Protein AF-A0A093Y9C0-F1 (afdb_monomer_lite)

Secondary structure (DSSP, 8-state):
-----------------------HHHHHHHHHHHHHHHHHHHHHHHHHS-HHHHHHHHHHHHHHHHHHHHHHHHHHHHHHHHHHHHHHHHHHHHHHHHHHHHHHHHHHHHHHHHHHHHHHHHHHHHHHHHHHHHHHHHHHHHHHHHHHHHHHHHHHHHHHHHHHHHHHHHHHHHHHHHHH-TTT--S-----PPPP--TT-TTSS-SS----HHHHHHHHGGGS---HHHHHHHHHHT-GGGGTTS-TTTHHHHHHHHHHHHHHHHHHHHHHHHHHHHHH-

Radius of gyration: 68.61 Å; chains: 1; bounding box: 136×29×168 Å

pLDDT: mean 86.9, std 17.2, range [35.47, 98.69]

Sequence (281 aa):
MCAVQSATSNTTTGVLAARLTTNELDYWKLLRDILGGVGQAIAVVWQASRIGDFLLFILSIFLFIFKWYIIVVVIVISIRIIGRVGYWGLPQLWKIYRESRRRQFEEQWRNDEIKRRAARLAELRAKKVVDAATLEAAKLQQARREQDIKDKLQREEVIRQTKLKADYKRWEMECDIAFRDKASMTKFPFPPLPRCTDPNCSAFTKLPVPACQHNVKQFFKGSGVFSMEFLKLEKSRWHEDRFASCQEYLRPEFRSRANSLFIVLHPWYEELKEQQRSAVS

Structure (mmCIF, N/CA/C/O backbone):
data_AF-A0A093Y9C0-F1
#
_entry.id   AF-A0A093Y9C0-F1
#
loop_
_atom_site.group_PDB
_atom_site.id
_atom_site.type_symbol
_atom_site.label_atom_id
_atom_site.label_alt_id
_atom_site.label_comp_id
_atom_site.label_asym_id
_atom_site.label_entity_id
_atom_site.label_seq_id
_atom_site.pdbx_PDB_ins_code
_atom_site.Cartn_x
_atom_site.Cartn_y
_atom_site.Cartn_z
_atom_site.occupancy
_atom_site.B_iso_or_equiv
_atom_site.auth_seq_id
_atom_site.auth_comp_id
_atom_site.auth_asym_id
_atom_site.auth_atom_id
_atom_site.pdbx_PDB_model_num
ATOM 1 N N . MET A 1 1 ? 61.012 16.521 -12.220 1.00 40.94 1 MET A N 1
ATOM 2 C CA . MET A 1 1 ? 61.433 15.145 -12.573 1.00 40.94 1 MET A CA 1
ATOM 3 C C . MET A 1 1 ? 60.314 14.569 -13.438 1.00 40.94 1 MET A C 1
ATOM 5 O O . MET A 1 1 ? 59.193 14.599 -12.968 1.00 40.94 1 MET A O 1
ATOM 9 N N . CYS A 1 2 ? 60.448 14.185 -14.705 1.00 38.66 2 CYS A N 1
ATOM 10 C CA . CYS A 1 2 ? 61.611 13.850 -15.520 1.00 38.66 2 CYS A CA 1
ATOM 11 C C . CYS A 1 2 ? 61.407 14.317 -16.970 1.00 38.66 2 CYS A C 1
ATOM 13 O O . CYS A 1 2 ? 60.304 14.259 -17.508 1.00 38.66 2 CYS A O 1
ATOM 15 N N . ALA A 1 3 ? 62.511 14.754 -17.570 1.00 43.97 3 ALA A N 1
ATOM 16 C CA . ALA A 1 3 ? 62.712 14.891 -19.002 1.00 43.97 3 ALA A CA 1
ATOM 17 C C . ALA A 1 3 ? 62.953 13.511 -19.631 1.00 43.97 3 ALA A C 1
ATOM 19 O O . ALA A 1 3 ? 63.563 12.662 -18.984 1.00 43.97 3 ALA A O 1
ATOM 20 N N . VAL A 1 4 ? 62.574 13.321 -20.896 1.00 51.09 4 VAL A N 1
ATOM 21 C CA . VAL A 1 4 ? 63.193 12.306 -21.762 1.00 51.09 4 VAL A CA 1
ATOM 22 C C . VAL A 1 4 ? 63.439 12.923 -23.138 1.00 51.09 4 VAL A C 1
ATOM 24 O O . VAL A 1 4 ? 62.520 13.229 -23.891 1.00 51.09 4 VAL A O 1
ATOM 27 N N . GLN A 1 5 ? 64.727 13.157 -23.380 1.00 47.03 5 GLN A N 1
ATOM 28 C CA . GLN A 1 5 ? 65.384 13.448 -24.652 1.00 47.03 5 GLN A CA 1
ATOM 29 C C . GLN A 1 5 ? 65.361 12.221 -25.583 1.00 47.03 5 GLN A C 1
ATOM 31 O O . GLN A 1 5 ? 64.996 11.133 -25.140 1.00 47.03 5 GLN A O 1
ATOM 36 N N . SER A 1 6 ? 65.906 12.402 -26.798 1.00 39.81 6 SER A N 1
ATOM 37 C CA . SER A 1 6 ? 66.514 11.416 -27.733 1.00 39.81 6 SER A CA 1
ATOM 38 C C . SER A 1 6 ? 65.780 11.390 -29.080 1.00 39.81 6 SER A C 1
ATOM 40 O O . SER A 1 6 ? 64.562 11.333 -29.102 1.00 39.81 6 SER A O 1
ATOM 42 N N . ALA A 1 7 ? 66.406 11.375 -30.253 1.00 41.88 7 ALA A N 1
ATOM 43 C CA . ALA A 1 7 ? 67.812 11.401 -30.619 1.00 41.88 7 ALA A CA 1
ATOM 44 C C . ALA A 1 7 ? 67.921 11.790 -32.104 1.00 41.88 7 ALA A C 1
ATOM 46 O O . ALA A 1 7 ? 67.045 11.508 -32.920 1.00 41.88 7 ALA A O 1
ATOM 47 N N . THR A 1 8 ? 69.040 12.421 -32.422 1.00 45.00 8 THR A N 1
ATOM 48 C CA . THR A 1 8 ? 69.623 12.587 -33.749 1.00 45.00 8 THR A CA 1
ATOM 49 C C . THR A 1 8 ? 70.057 11.242 -34.343 1.00 45.00 8 THR A C 1
ATOM 51 O O . THR A 1 8 ? 70.512 10.357 -33.624 1.00 45.00 8 THR A O 1
ATOM 54 N N . SER A 1 9 ? 70.022 11.105 -35.671 1.00 43.62 9 SER A N 1
ATOM 55 C CA . SER A 1 9 ? 71.020 10.295 -36.385 1.00 43.62 9 SER A CA 1
ATOM 56 C C . SER A 1 9 ? 71.236 10.796 -37.815 1.00 43.62 9 SER A C 1
ATOM 58 O O . SER A 1 9 ? 70.381 10.712 -38.691 1.00 43.62 9 SER A O 1
ATOM 60 N N . ASN A 1 10 ? 72.434 11.347 -37.997 1.00 39.19 10 ASN A N 1
ATOM 61 C CA . ASN A 1 10 ? 73.178 11.466 -39.248 1.00 39.19 10 ASN A CA 1
ATOM 62 C C . ASN A 1 10 ? 73.383 10.081 -39.889 1.00 39.19 10 ASN A C 1
ATOM 64 O O . ASN A 1 10 ? 73.315 9.092 -39.164 1.00 39.19 10 ASN A O 1
ATOM 68 N N . THR A 1 11 ? 73.717 10.024 -41.188 1.00 39.34 11 THR A N 1
ATOM 69 C CA . THR A 1 11 ? 74.788 9.202 -41.831 1.00 39.34 11 THR A CA 1
ATOM 70 C C . THR A 1 11 ? 74.527 9.205 -43.353 1.00 39.34 11 THR A C 1
ATOM 72 O O . THR A 1 11 ? 73.492 8.726 -43.795 1.00 39.34 11 THR A O 1
ATOM 75 N N . THR A 1 12 ? 75.258 9.958 -44.182 1.00 37.84 12 THR A N 1
ATOM 76 C CA . THR A 1 12 ? 76.594 9.683 -44.764 1.00 37.84 12 THR A CA 1
ATOM 77 C C . THR A 1 12 ? 76.623 8.496 -45.738 1.00 37.84 12 THR A C 1
ATOM 79 O O . THR A 1 12 ? 76.587 7.343 -45.337 1.00 37.84 12 THR A O 1
ATOM 82 N N . THR A 1 13 ? 76.771 8.789 -47.030 1.00 40.28 13 THR A N 1
ATOM 83 C CA . THR A 1 13 ? 77.419 7.952 -48.065 1.00 40.28 13 THR A CA 1
ATOM 84 C C . THR A 1 13 ? 77.586 8.878 -49.280 1.00 40.28 13 THR A C 1
ATOM 86 O O . THR A 1 13 ? 76.604 9.353 -49.829 1.00 40.28 13 THR A O 1
ATOM 89 N N . GLY A 1 14 ? 78.764 9.337 -49.695 1.00 35.47 14 GLY A N 1
ATOM 90 C CA . GLY A 1 14 ? 80.099 8.784 -49.521 1.00 35.47 14 GLY A CA 1
ATOM 91 C C . GLY A 1 14 ? 80.527 8.058 -50.793 1.00 35.47 14 GLY A C 1
ATOM 92 O O . GLY A 1 14 ? 80.294 6.866 -50.906 1.00 35.47 14 GLY A O 1
ATOM 93 N N . VAL A 1 15 ? 81.149 8.817 -51.704 1.00 37.94 15 VAL A N 1
ATOM 94 C CA . VAL A 1 15 ? 82.346 8.446 -52.484 1.00 37.94 15 VAL A CA 1
ATOM 95 C C . VAL A 1 15 ? 82.310 7.129 -53.275 1.00 37.94 15 VAL A C 1
ATOM 97 O O . VAL A 1 15 ? 82.504 6.066 -52.708 1.00 37.94 15 VAL A O 1
ATOM 100 N N . LEU A 1 16 ? 82.285 7.238 -54.608 1.00 42.47 16 LEU A N 1
ATOM 101 C CA . LEU A 1 16 ? 83.056 6.401 -55.547 1.00 42.47 16 LEU A CA 1
ATOM 102 C C . LEU A 1 16 ? 83.396 7.303 -56.752 1.00 42.47 16 LEU A C 1
ATOM 104 O O . LEU A 1 16 ? 82.506 7.797 -57.433 1.00 42.47 16 LEU A O 1
ATOM 108 N N . ALA A 1 17 ? 84.632 7.800 -56.843 1.00 39.50 17 ALA A N 1
ATOM 109 C CA . ALA A 1 17 ? 85.764 7.128 -57.496 1.00 39.50 17 ALA A CA 1
ATOM 110 C C . ALA A 1 17 ? 85.555 7.082 -59.024 1.00 39.50 17 ALA A C 1
ATOM 112 O O . ALA A 1 17 ? 84.712 6.354 -59.523 1.00 39.50 17 ALA A O 1
ATOM 113 N N . ALA A 1 18 ? 86.152 8.013 -59.766 1.00 36.12 18 ALA A N 1
ATOM 114 C CA . ALA A 1 18 ? 87.538 7.964 -60.239 1.00 36.12 18 ALA A CA 1
ATOM 115 C C . ALA A 1 18 ? 87.713 7.090 -61.490 1.00 36.12 18 ALA A C 1
ATOM 117 O O . ALA A 1 18 ? 87.191 5.986 -61.572 1.00 36.12 18 ALA A O 1
ATOM 118 N N . ARG A 1 19 ? 88.614 7.571 -62.359 1.00 40.53 19 ARG A N 1
ATOM 119 C CA . ARG A 1 19 ? 89.365 6.822 -63.381 1.00 40.53 19 ARG A CA 1
ATOM 120 C C . ARG A 1 19 ? 88.653 6.548 -64.710 1.00 40.53 19 ARG A C 1
ATOM 122 O O . ARG A 1 19 ? 87.759 5.720 -64.782 1.00 40.53 19 ARG A O 1
ATOM 129 N N . LEU A 1 20 ? 89.166 7.222 -65.745 1.00 41.50 20 LEU A N 1
ATOM 130 C CA . LEU A 1 20 ? 89.466 6.765 -67.118 1.00 41.50 20 LEU A CA 1
ATOM 131 C C . LEU A 1 20 ? 89.536 8.031 -67.996 1.00 41.50 20 LEU A C 1
ATOM 133 O O . LEU A 1 20 ? 88.580 8.404 -68.659 1.00 41.50 20 LEU A O 1
ATOM 137 N N . THR A 1 21 ? 90.508 8.924 -67.797 1.00 41.47 21 THR A N 1
ATOM 138 C CA . THR A 1 21 ? 91.842 8.889 -68.431 1.00 41.47 21 THR A CA 1
ATOM 139 C C . THR A 1 21 ? 91.855 8.269 -69.83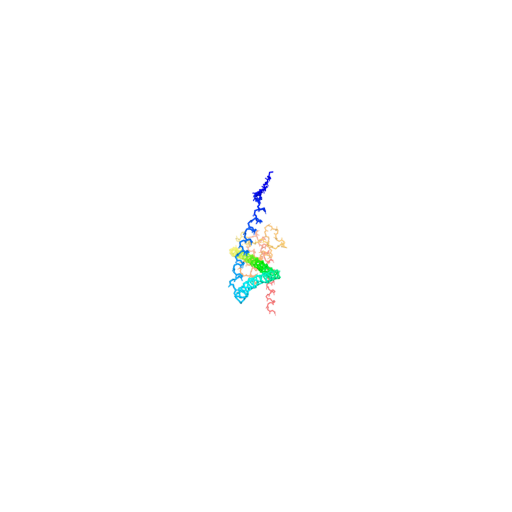0 1.00 41.47 21 THR A C 1
ATOM 141 O O . THR A 1 21 ? 91.682 7.064 -69.983 1.00 41.47 21 THR A O 1
ATOM 144 N N . THR A 1 22 ? 92.183 9.130 -70.801 1.00 49.34 22 THR A N 1
ATOM 145 C CA . THR A 1 22 ? 93.139 8.861 -71.886 1.00 49.34 22 THR A CA 1
ATOM 146 C C . THR A 1 22 ? 92.820 7.670 -72.788 1.00 49.34 22 THR A C 1
ATOM 148 O O . THR A 1 22 ? 93.287 6.572 -72.516 1.00 49.34 22 THR A O 1
ATOM 151 N N . ASN A 1 23 ? 92.091 7.896 -73.888 1.00 48.97 23 ASN A N 1
ATOM 152 C CA . ASN A 1 23 ? 92.214 7.058 -75.095 1.00 48.97 23 ASN A CA 1
ATOM 153 C C . ASN A 1 23 ? 91.624 7.667 -76.387 1.00 48.97 23 ASN A C 1
ATOM 155 O O . ASN A 1 23 ? 91.371 6.947 -77.349 1.00 48.97 23 ASN A O 1
ATOM 159 N N . GLU A 1 24 ? 91.431 8.990 -76.473 1.00 48.44 24 GLU A N 1
ATOM 160 C CA . GLU A 1 24 ? 90.936 9.610 -77.719 1.00 48.44 24 GLU A CA 1
ATOM 161 C C . GLU A 1 24 ? 91.965 9.615 -78.865 1.00 48.44 24 GLU A C 1
ATOM 163 O O . GLU A 1 24 ? 91.574 9.689 -80.029 1.00 48.44 24 GLU A O 1
ATOM 168 N N . LEU A 1 25 ? 93.268 9.481 -78.580 1.00 52.12 25 LEU A N 1
ATOM 169 C CA . LEU A 1 25 ? 94.293 9.487 -79.633 1.00 52.12 25 LEU A CA 1
ATOM 170 C C . LEU A 1 25 ? 94.568 8.111 -80.267 1.00 52.12 25 LEU A C 1
ATOM 172 O O . LEU A 1 25 ? 95.044 8.071 -81.401 1.00 52.12 25 LEU A O 1
ATOM 176 N N . ASP A 1 26 ? 94.233 7.004 -79.594 1.00 55.34 26 ASP A N 1
ATOM 177 C CA . ASP A 1 26 ? 94.403 5.649 -80.152 1.00 55.34 26 ASP A CA 1
ATOM 178 C C . ASP A 1 26 ? 93.173 5.170 -80.937 1.00 55.34 26 ASP A C 1
ATOM 180 O O . ASP A 1 26 ? 93.302 4.388 -81.882 1.00 55.34 26 ASP A O 1
ATOM 184 N N . TYR A 1 27 ? 91.983 5.709 -80.639 1.00 57.97 27 TYR A N 1
ATOM 185 C CA . TYR A 1 27 ? 90.761 5.374 -81.375 1.00 57.97 27 TYR A CA 1
ATOM 186 C C . TYR A 1 27 ? 90.853 5.788 -82.851 1.00 57.97 27 TYR A C 1
ATOM 188 O O . TYR A 1 27 ? 90.478 5.021 -83.731 1.00 57.97 27 TYR A O 1
ATOM 196 N N . TRP A 1 28 ? 91.446 6.950 -83.151 1.00 63.56 28 TRP A N 1
ATOM 197 C CA . TRP A 1 28 ? 91.642 7.432 -84.526 1.00 63.56 28 TRP A CA 1
ATOM 198 C C . TRP A 1 28 ? 92.711 6.669 -85.317 1.00 63.56 28 TRP A C 1
ATOM 200 O O . TRP A 1 28 ? 92.661 6.663 -86.550 1.00 63.56 28 TRP A O 1
ATOM 210 N N . LYS A 1 29 ? 93.667 6.024 -84.638 1.00 64.31 29 LYS A N 1
ATOM 211 C CA . LYS A 1 29 ? 94.684 5.183 -85.283 1.00 64.31 29 LYS A CA 1
ATOM 212 C C . LYS A 1 29 ? 94.101 3.812 -85.627 1.00 64.31 29 LYS A C 1
ATOM 214 O O . LYS A 1 29 ? 94.204 3.386 -86.773 1.00 64.31 29 LYS A O 1
ATOM 219 N N . LEU A 1 30 ? 93.351 3.218 -84.693 1.00 67.00 30 LEU A N 1
ATOM 220 C CA . LEU A 1 30 ? 92.590 1.988 -84.928 1.00 67.00 30 LEU A CA 1
ATOM 221 C C . LEU A 1 30 ? 91.523 2.174 -86.025 1.00 67.00 30 LEU A C 1
ATOM 223 O O . LEU A 1 30 ? 91.377 1.318 -86.893 1.00 67.00 30 LEU A O 1
ATOM 227 N N . LEU A 1 31 ? 90.812 3.312 -86.044 1.00 64.69 31 LEU A N 1
ATOM 228 C CA . LEU A 1 31 ? 89.809 3.603 -87.077 1.00 64.69 31 LEU A CA 1
ATOM 229 C C . LEU A 1 31 ? 90.438 3.724 -88.471 1.00 64.69 31 LEU A C 1
ATOM 231 O O . LEU A 1 31 ? 89.841 3.283 -89.449 1.00 64.69 31 LEU A O 1
ATOM 235 N N . ARG A 1 32 ? 91.642 4.306 -88.570 1.00 67.25 32 ARG A N 1
ATOM 236 C CA . ARG A 1 32 ? 92.360 4.496 -89.839 1.00 67.25 32 ARG A CA 1
ATOM 237 C C . ARG A 1 32 ? 92.873 3.177 -90.412 1.00 67.25 32 ARG A C 1
ATOM 239 O O . ARG A 1 32 ? 92.747 2.972 -91.616 1.00 67.25 32 ARG A O 1
ATOM 246 N N . ASP A 1 33 ? 93.369 2.281 -89.563 1.00 69.50 33 ASP A N 1
ATOM 247 C CA . ASP A 1 33 ? 93.832 0.958 -89.997 1.00 69.50 33 ASP A CA 1
ATOM 248 C C . ASP A 1 33 ? 92.654 0.047 -90.390 1.00 69.50 33 ASP A C 1
ATOM 250 O O . ASP A 1 33 ? 92.732 -0.675 -91.385 1.00 69.50 33 ASP A O 1
ATOM 254 N N . ILE A 1 34 ? 91.509 0.159 -89.702 1.00 65.56 34 ILE A N 1
ATOM 255 C CA . ILE A 1 34 ? 90.266 -0.529 -90.093 1.00 65.56 34 ILE A CA 1
ATOM 256 C C . ILE A 1 34 ? 89.721 0.033 -91.418 1.00 65.56 34 ILE A C 1
ATOM 258 O O . ILE A 1 34 ? 89.379 -0.739 -92.311 1.00 65.56 34 ILE A O 1
ATOM 262 N N . LEU A 1 35 ? 89.683 1.359 -91.601 1.00 63.50 35 LEU A N 1
ATOM 263 C CA . LEU A 1 35 ? 89.239 1.988 -92.856 1.00 63.50 35 LEU A CA 1
ATOM 264 C C . LEU A 1 35 ? 90.174 1.672 -94.036 1.00 63.50 35 LEU A C 1
ATOM 266 O O . LEU A 1 35 ? 89.693 1.465 -95.150 1.00 63.50 35 LEU A O 1
ATOM 270 N N . GLY A 1 36 ? 91.485 1.575 -93.796 1.00 64.31 36 GLY A N 1
ATOM 271 C CA . GLY A 1 36 ? 92.471 1.172 -94.802 1.00 64.31 36 GLY A CA 1
ATOM 272 C C . GLY A 1 36 ? 92.304 -0.284 -95.250 1.00 64.31 36 GLY A C 1
ATOM 273 O O . GLY A 1 36 ? 92.277 -0.557 -96.452 1.00 64.31 36 GLY A O 1
ATOM 274 N N . GLY A 1 37 ? 92.108 -1.208 -94.302 1.00 63.69 37 GLY A N 1
ATOM 275 C CA . GLY A 1 37 ? 91.860 -2.624 -94.601 1.00 63.69 37 GLY A CA 1
ATOM 276 C C . GLY A 1 37 ? 90.523 -2.865 -95.309 1.00 63.69 37 GLY A C 1
ATOM 277 O O . GLY A 1 37 ? 90.444 -3.653 -96.254 1.00 63.69 37 GLY A O 1
ATOM 278 N N . VAL A 1 38 ? 89.479 -2.127 -94.919 1.00 64.56 38 VAL A N 1
ATOM 279 C CA . VAL A 1 38 ? 88.160 -2.183 -95.566 1.00 64.56 38 VAL A CA 1
ATOM 280 C C . VAL A 1 38 ? 88.230 -1.637 -96.999 1.00 64.56 38 VAL A C 1
ATOM 282 O O . VAL A 1 38 ? 87.638 -2.229 -97.896 1.00 64.56 38 VAL A O 1
ATOM 285 N N . GLY A 1 39 ? 89.020 -0.590 -97.261 1.00 63.19 39 GLY A N 1
ATOM 286 C CA . GLY A 1 39 ? 89.217 -0.047 -98.611 1.00 63.19 39 GLY A CA 1
ATOM 287 C C . GLY A 1 39 ? 89.875 -1.028 -99.592 1.00 63.19 39 GLY A C 1
ATOM 288 O O . GLY A 1 39 ? 89.423 -1.145 -100.732 1.00 63.19 39 GLY A O 1
ATOM 289 N N . GLN A 1 40 ? 90.891 -1.785 -99.156 1.00 63.97 40 GLN A N 1
ATOM 290 C CA . GLN A 1 40 ? 91.537 -2.803 -100.003 1.00 63.97 40 GLN A CA 1
ATOM 291 C C . GLN A 1 40 ? 90.645 -4.029 -100.238 1.00 63.97 40 GLN A C 1
ATOM 293 O O . GLN A 1 40 ? 90.594 -4.537 -101.359 1.00 63.97 40 GLN A O 1
ATOM 298 N N . ALA A 1 41 ? 89.888 -4.467 -99.228 1.00 63.16 41 ALA A N 1
ATOM 299 C CA . ALA A 1 41 ? 88.915 -5.546 -99.394 1.00 63.16 41 ALA A CA 1
ATOM 300 C C . ALA A 1 41 ? 87.762 -5.141 -100.335 1.00 63.16 41 ALA A C 1
ATOM 302 O O . ALA A 1 41 ? 87.359 -5.932 -101.188 1.00 63.16 41 ALA A O 1
ATOM 303 N N . ILE A 1 42 ? 87.280 -3.892 -100.247 1.00 63.53 42 ILE A N 1
ATOM 304 C CA . ILE A 1 42 ? 86.253 -3.351 -101.150 1.00 63.53 42 ILE A CA 1
ATOM 305 C C . ILE A 1 42 ? 86.776 -3.275 -102.590 1.00 63.53 42 ILE A C 1
ATOM 307 O O . ILE A 1 42 ? 86.044 -3.645 -103.502 1.00 63.53 42 ILE A O 1
ATOM 311 N N . ALA A 1 43 ? 88.034 -2.874 -102.813 1.00 63.31 43 ALA A N 1
ATOM 312 C CA . ALA A 1 43 ? 88.614 -2.781 -104.157 1.00 63.31 43 ALA A CA 1
ATOM 313 C C . ALA A 1 43 ? 88.747 -4.150 -104.855 1.00 63.31 43 ALA A C 1
ATOM 315 O O . ALA A 1 43 ? 88.425 -4.274 -106.037 1.00 63.31 43 ALA A O 1
ATOM 316 N N . VAL A 1 44 ? 89.155 -5.195 -104.125 1.00 63.12 44 VAL A N 1
ATOM 317 C CA . VAL A 1 44 ? 89.279 -6.557 -104.681 1.00 63.12 44 VAL A CA 1
ATOM 318 C C . VAL A 1 44 ? 87.903 -7.168 -104.974 1.00 63.12 44 VAL A C 1
ATOM 320 O O . VAL A 1 44 ? 87.708 -7.792 -106.016 1.00 63.12 44 VAL A O 1
ATOM 323 N N . VAL A 1 45 ? 86.915 -6.930 -104.107 1.00 61.56 45 VAL A N 1
ATOM 324 C CA . VAL A 1 45 ? 85.529 -7.373 -104.332 1.00 61.56 45 VAL A CA 1
ATOM 325 C C . VAL A 1 45 ? 84.870 -6.597 -105.483 1.00 61.56 45 VAL A C 1
ATOM 327 O O . VAL A 1 45 ? 84.097 -7.182 -106.243 1.00 61.56 45 VAL A O 1
ATOM 330 N N . TRP A 1 46 ? 85.220 -5.323 -105.684 1.00 59.94 46 TRP A N 1
ATOM 331 C CA . TRP A 1 46 ? 84.709 -4.484 -106.777 1.00 59.94 46 TRP A CA 1
ATOM 332 C C . TRP A 1 46 ? 85.159 -4.960 -108.164 1.00 59.94 46 TRP A C 1
ATOM 334 O O . TRP A 1 46 ? 84.413 -4.834 -109.131 1.00 59.94 46 TRP A O 1
ATOM 344 N N . GLN A 1 47 ? 86.356 -5.543 -108.272 1.00 61.06 47 GLN A N 1
ATOM 345 C CA . GLN A 1 47 ? 86.891 -6.022 -109.550 1.00 61.06 47 GLN A CA 1
ATOM 346 C C . GLN A 1 47 ? 86.399 -7.434 -109.924 1.00 61.06 47 GLN A C 1
ATOM 348 O O . GLN A 1 47 ? 86.422 -7.798 -111.099 1.00 61.06 47 GLN A O 1
ATOM 353 N N . ALA A 1 48 ? 85.911 -8.210 -108.949 1.00 58.72 48 ALA A N 1
ATOM 354 C CA . ALA A 1 48 ? 85.384 -9.563 -109.152 1.00 58.72 48 ALA A CA 1
ATOM 355 C C . ALA A 1 48 ? 83.847 -9.630 -109.243 1.00 58.72 48 ALA A C 1
ATOM 357 O O . ALA A 1 48 ? 83.300 -10.595 -109.777 1.00 58.72 48 ALA A O 1
ATOM 358 N N . SER A 1 49 ? 83.136 -8.618 -108.741 1.00 56.09 49 SER A N 1
ATOM 359 C CA . SER A 1 49 ? 81.674 -8.642 -108.675 1.00 56.09 49 SER A CA 1
ATOM 360 C C . SER A 1 49 ? 81.062 -8.090 -109.957 1.00 56.09 49 SER A C 1
ATOM 362 O O . SER A 1 49 ? 81.189 -6.906 -110.272 1.00 56.09 49 SER A O 1
ATOM 364 N N . ARG A 1 50 ? 80.331 -8.938 -110.693 1.00 66.75 50 ARG A N 1
ATOM 365 C CA . ARG A 1 50 ? 79.375 -8.467 -111.703 1.00 66.75 50 ARG A CA 1
ATOM 366 C C . ARG A 1 50 ? 78.467 -7.440 -111.031 1.00 66.75 50 ARG A C 1
ATOM 368 O O . ARG A 1 50 ? 77.947 -7.695 -109.950 1.00 66.75 50 ARG A O 1
ATOM 375 N N . ILE A 1 51 ? 78.245 -6.306 -111.693 1.00 73.38 51 ILE A N 1
ATOM 376 C CA . ILE A 1 51 ? 77.426 -5.179 -111.207 1.00 73.38 51 ILE A CA 1
ATOM 377 C C . ILE A 1 51 ? 76.096 -5.633 -110.562 1.00 73.38 51 ILE A C 1
ATOM 379 O O . ILE A 1 51 ? 75.647 -5.021 -109.598 1.00 73.38 51 ILE A O 1
ATOM 383 N N . GLY A 1 52 ? 75.502 -6.741 -111.029 1.00 73.62 52 GLY A N 1
ATOM 384 C CA . GLY A 1 52 ? 74.301 -7.345 -110.438 1.00 73.62 52 GLY A CA 1
ATOM 385 C C . GLY A 1 52 ? 74.452 -7.863 -108.997 1.00 73.62 52 GLY A C 1
ATOM 386 O O . GLY A 1 52 ? 73.583 -7.589 -108.173 1.00 73.62 52 GLY A O 1
ATOM 387 N N . ASP A 1 53 ? 75.546 -8.546 -108.652 1.00 78.88 53 ASP A N 1
ATOM 388 C CA . ASP A 1 53 ? 75.749 -9.115 -107.305 1.00 78.88 53 ASP A CA 1
ATOM 389 C C . ASP A 1 53 ? 76.064 -8.025 -106.276 1.00 78.88 53 ASP A C 1
ATOM 391 O O . ASP A 1 53 ? 75.631 -8.080 -105.124 1.00 78.88 53 ASP A O 1
ATOM 395 N N . PHE A 1 54 ? 76.752 -6.973 -106.721 1.00 79.44 54 PHE A N 1
ATOM 396 C CA . PHE A 1 54 ? 77.009 -5.792 -105.908 1.00 79.44 54 PHE A CA 1
ATOM 397 C C . PHE A 1 54 ? 75.714 -5.032 -105.584 1.00 79.44 54 PHE A C 1
ATOM 399 O O . PHE A 1 54 ? 75.492 -4.639 -104.438 1.00 79.44 54 PHE A O 1
ATOM 406 N N . LEU A 1 55 ? 74.811 -4.894 -106.564 1.00 81.94 55 LEU A N 1
ATOM 407 C CA . LEU A 1 55 ? 73.482 -4.320 -106.343 1.00 81.94 55 LEU A CA 1
ATOM 408 C C . LEU A 1 55 ? 72.644 -5.164 -105.369 1.00 81.94 55 LEU A C 1
ATOM 410 O O . LEU A 1 55 ? 71.972 -4.596 -104.509 1.00 81.94 55 LEU A O 1
ATOM 414 N N . LEU A 1 56 ? 72.711 -6.498 -105.446 1.00 83.50 56 LEU A N 1
ATOM 415 C CA . LEU A 1 56 ? 72.025 -7.394 -104.504 1.00 83.50 56 LEU A CA 1
ATOM 416 C C . LEU A 1 56 ? 72.596 -7.307 -103.081 1.00 83.50 56 LEU A C 1
ATOM 418 O O . LEU A 1 56 ? 71.834 -7.291 -102.114 1.00 83.50 56 LEU A O 1
ATOM 422 N N . PHE A 1 57 ? 73.917 -7.204 -102.936 1.00 84.19 57 PHE A N 1
ATOM 423 C CA . PHE A 1 57 ? 74.565 -7.016 -101.637 1.00 84.19 57 PHE A CA 1
ATOM 424 C C . PHE A 1 57 ? 74.177 -5.678 -100.998 1.00 84.19 57 PHE A C 1
ATOM 426 O O . PHE A 1 57 ? 73.778 -5.634 -99.831 1.00 84.19 57 PHE A O 1
ATOM 433 N N . ILE A 1 58 ? 74.207 -4.599 -101.786 1.00 84.25 58 ILE A N 1
ATOM 434 C CA . ILE A 1 58 ? 73.727 -3.281 -101.368 1.00 84.25 58 ILE A CA 1
ATOM 435 C C . ILE A 1 58 ? 72.255 -3.355 -100.942 1.00 84.25 58 ILE A C 1
ATOM 437 O O . ILE A 1 58 ? 71.901 -2.867 -99.868 1.00 84.25 58 ILE A O 1
ATOM 441 N N . LEU A 1 59 ? 71.399 -4.004 -101.738 1.00 87.19 59 LEU A N 1
ATOM 442 C CA . LEU A 1 59 ? 69.983 -4.180 -101.417 1.00 87.19 59 LEU A CA 1
ATOM 443 C C . LEU A 1 59 ? 69.788 -4.953 -100.101 1.00 87.19 59 LEU A C 1
ATOM 445 O O . LEU A 1 59 ? 68.969 -4.555 -99.275 1.00 87.19 59 LEU A O 1
ATOM 449 N N . SER A 1 60 ? 70.567 -6.011 -99.861 1.00 87.31 60 SER A N 1
ATOM 450 C CA . SER A 1 60 ? 70.531 -6.789 -98.615 1.00 87.31 60 SER A CA 1
ATOM 451 C C . SER A 1 60 ? 70.917 -5.950 -97.391 1.00 87.31 60 SER A C 1
ATOM 453 O O . SER A 1 60 ? 70.251 -6.021 -96.356 1.00 87.31 60 SER A O 1
ATOM 455 N N . ILE A 1 61 ? 71.950 -5.106 -97.505 1.00 87.94 61 ILE A N 1
ATOM 456 C CA . ILE A 1 61 ? 72.332 -4.164 -96.442 1.00 87.94 61 ILE A CA 1
ATOM 457 C C . ILE A 1 61 ? 71.198 -3.172 -96.174 1.00 87.94 61 ILE A C 1
ATOM 459 O O . ILE A 1 61 ? 70.830 -2.965 -95.015 1.00 87.94 61 ILE A O 1
ATOM 463 N N . PHE A 1 62 ? 70.596 -2.602 -97.222 1.00 90.38 62 PHE A N 1
ATOM 464 C CA . PHE A 1 62 ? 69.461 -1.693 -97.067 1.00 90.38 62 PHE A CA 1
ATOM 465 C C . PHE A 1 62 ? 68.271 -2.366 -96.376 1.00 90.38 62 PHE A C 1
ATOM 467 O O . PHE A 1 62 ? 67.691 -1.774 -95.469 1.00 90.38 62 PHE A O 1
ATOM 474 N N . LEU A 1 63 ? 67.938 -3.613 -96.726 1.00 90.38 63 LEU A N 1
ATOM 475 C CA . LEU A 1 63 ? 66.865 -4.369 -96.071 1.00 90.38 63 LEU A CA 1
ATOM 476 C C . LEU A 1 63 ? 67.180 -4.686 -94.603 1.00 90.38 63 LEU A C 1
ATOM 478 O O . LEU A 1 63 ? 66.289 -4.612 -93.755 1.00 90.38 63 LEU A O 1
ATOM 482 N N . PHE A 1 64 ? 68.435 -5.001 -94.276 1.00 91.00 64 PHE A N 1
ATOM 483 C CA . PHE A 1 64 ? 68.862 -5.230 -92.895 1.00 91.00 64 PHE A CA 1
ATOM 484 C C . PHE A 1 64 ? 68.728 -3.957 -92.052 1.00 91.00 64 PHE A C 1
ATOM 486 O O . PHE A 1 64 ? 68.115 -3.988 -90.983 1.00 91.00 64 PHE A O 1
ATOM 493 N N . ILE A 1 65 ? 69.224 -2.826 -92.563 1.00 91.19 65 ILE A N 1
ATOM 494 C CA . ILE A 1 65 ? 69.085 -1.514 -91.919 1.00 91.19 65 ILE A CA 1
ATOM 495 C C . ILE A 1 65 ? 67.605 -1.159 -91.759 1.00 91.19 65 ILE A C 1
ATOM 497 O O . ILE A 1 65 ? 67.187 -0.749 -90.678 1.00 91.19 65 ILE A O 1
ATOM 501 N N . PHE A 1 66 ? 66.793 -1.378 -92.793 1.00 92.19 66 PHE A N 1
ATOM 502 C CA . PHE A 1 66 ? 65.359 -1.105 -92.760 1.00 92.19 66 PHE A CA 1
ATOM 503 C C . PHE A 1 66 ? 64.621 -1.964 -91.721 1.00 92.19 66 PHE A C 1
ATOM 505 O O . PHE A 1 66 ? 63.784 -1.451 -90.980 1.00 92.19 66 PHE A O 1
ATOM 512 N N . LYS A 1 67 ? 64.967 -3.252 -91.585 1.00 92.88 67 LYS A N 1
ATOM 513 C CA . LYS A 1 67 ? 64.401 -4.139 -90.554 1.00 92.88 67 LYS A CA 1
ATOM 514 C C . LYS A 1 67 ? 64.716 -3.641 -89.142 1.00 92.88 67 LYS A C 1
ATOM 516 O O . LYS A 1 67 ? 63.815 -3.565 -88.307 1.00 92.88 67 LYS A O 1
ATOM 521 N N . TRP A 1 68 ? 65.972 -3.290 -88.870 1.00 93.38 68 TRP A N 1
ATOM 522 C CA . TRP A 1 68 ? 66.366 -2.737 -87.570 1.00 93.38 68 TRP A CA 1
ATOM 523 C C . TRP A 1 68 ? 65.716 -1.385 -87.302 1.00 93.38 68 TRP A C 1
ATOM 525 O O . TRP A 1 68 ? 65.243 -1.143 -86.192 1.00 93.38 68 TRP A O 1
ATOM 535 N N . TYR A 1 69 ? 65.614 -0.545 -88.330 1.00 93.31 69 TYR A N 1
ATOM 536 C CA . TYR A 1 69 ? 64.899 0.720 -88.261 1.00 93.31 69 TYR A CA 1
ATOM 537 C C . TYR A 1 69 ? 63.433 0.513 -87.852 1.00 93.31 69 TYR A C 1
ATOM 539 O O . TYR A 1 69 ? 62.978 1.151 -86.904 1.00 93.31 69 TYR A O 1
ATOM 547 N N . ILE A 1 70 ? 62.715 -0.437 -88.466 1.00 94.25 70 ILE A N 1
ATOM 548 C CA . ILE A 1 70 ? 61.333 -0.773 -88.079 1.00 94.25 70 ILE A CA 1
ATOM 549 C C . ILE A 1 70 ? 61.252 -1.207 -86.610 1.00 94.25 70 ILE A C 1
ATOM 551 O O . ILE A 1 70 ? 60.383 -0.724 -85.886 1.00 94.25 70 ILE A O 1
ATOM 555 N N . ILE A 1 71 ? 62.148 -2.087 -86.148 1.00 94.25 71 ILE A N 1
ATOM 556 C CA . ILE A 1 71 ? 62.150 -2.564 -84.754 1.00 94.25 71 ILE A CA 1
ATOM 557 C C . ILE A 1 71 ? 62.304 -1.388 -83.783 1.00 94.25 71 ILE A C 1
ATOM 559 O O . ILE A 1 71 ? 61.530 -1.266 -82.832 1.00 94.25 71 ILE A O 1
ATOM 563 N N . VAL A 1 72 ? 63.256 -0.489 -84.042 1.00 95.12 72 VAL A N 1
ATOM 564 C CA . VAL A 1 72 ? 63.479 0.699 -83.206 1.00 95.12 72 VAL A CA 1
ATOM 565 C C . VAL A 1 72 ? 62.251 1.612 -83.214 1.00 95.12 72 VAL A C 1
ATOM 567 O O . VAL A 1 72 ? 61.811 2.049 -82.151 1.00 95.12 72 VAL A O 1
ATOM 570 N N . VAL A 1 73 ? 61.646 1.853 -84.381 1.00 95.25 73 VAL A N 1
ATOM 571 C CA . VAL A 1 73 ? 60.424 2.664 -84.500 1.00 95.25 73 VAL A CA 1
ATOM 572 C C . VAL A 1 73 ? 59.272 2.057 -83.693 1.00 95.25 73 VAL A C 1
ATOM 574 O O . VAL A 1 73 ? 58.616 2.773 -82.936 1.00 95.25 73 VAL A O 1
ATOM 577 N N . VAL A 1 74 ? 59.053 0.742 -83.778 1.00 95.31 74 VAL A N 1
ATOM 578 C CA . VAL A 1 74 ? 58.010 0.039 -83.009 1.00 95.31 74 VAL A CA 1
ATOM 579 C C . VAL A 1 74 ? 58.252 0.150 -81.502 1.00 95.31 74 VAL A C 1
ATOM 581 O O . VAL A 1 74 ? 57.305 0.394 -80.749 1.00 95.31 74 VAL A O 1
ATOM 584 N N . ILE A 1 75 ? 59.503 0.028 -81.049 1.00 95.25 75 ILE A N 1
ATOM 585 C CA . ILE A 1 75 ? 59.865 0.189 -79.633 1.00 95.25 75 ILE A CA 1
ATOM 586 C C . ILE A 1 75 ? 59.562 1.616 -79.165 1.00 95.25 75 ILE A C 1
ATOM 588 O O . ILE A 1 75 ? 58.897 1.797 -78.144 1.00 95.25 75 ILE A O 1
ATOM 592 N N . VAL A 1 76 ? 59.983 2.633 -79.921 1.00 95.44 76 VAL A N 1
ATOM 593 C CA . VAL A 1 76 ? 59.738 4.044 -79.579 1.00 95.44 76 VAL A CA 1
ATOM 594 C C . VAL A 1 76 ? 58.238 4.345 -79.523 1.00 95.44 76 VAL A C 1
ATOM 596 O O . VAL A 1 76 ? 57.774 4.985 -78.576 1.00 95.44 76 VAL A O 1
ATOM 599 N N . ILE A 1 77 ? 57.460 3.850 -80.490 1.00 95.12 77 ILE A N 1
ATOM 600 C CA . ILE A 1 77 ? 55.998 3.994 -80.497 1.00 95.12 77 ILE A CA 1
ATOM 601 C C . ILE A 1 77 ? 55.381 3.295 -79.278 1.00 95.12 77 ILE A C 1
ATOM 603 O O . ILE A 1 77 ? 54.555 3.899 -78.593 1.00 95.12 77 ILE A O 1
ATOM 607 N N . SER A 1 78 ? 55.813 2.075 -78.949 1.00 93.38 78 SER A N 1
ATOM 608 C CA . SER A 1 78 ? 55.312 1.319 -77.791 1.00 93.38 78 SER A CA 1
ATOM 609 C C . SER A 1 78 ? 55.603 2.036 -76.472 1.00 93.38 78 SER A C 1
ATOM 611 O O . SER A 1 78 ? 54.701 2.204 -75.655 1.00 93.38 78 SER A O 1
ATOM 613 N N . ILE A 1 79 ? 56.826 2.548 -76.290 1.00 95.12 79 ILE A N 1
ATOM 614 C CA . ILE A 1 79 ? 57.203 3.350 -75.116 1.00 95.12 79 ILE A CA 1
ATOM 615 C C . ILE A 1 79 ? 56.340 4.610 -75.032 1.00 95.12 79 ILE A C 1
ATOM 617 O O . ILE A 1 79 ? 55.850 4.950 -73.957 1.00 95.12 79 ILE A O 1
ATOM 621 N N . ARG A 1 80 ? 56.096 5.294 -76.157 1.00 94.25 80 ARG A N 1
ATOM 622 C CA . ARG A 1 80 ? 55.260 6.501 -76.188 1.00 94.25 80 ARG A CA 1
ATOM 623 C C . ARG A 1 80 ? 53.803 6.199 -75.832 1.00 94.25 80 ARG A C 1
ATOM 625 O O . ARG A 1 80 ? 53.183 6.988 -75.121 1.00 94.25 80 ARG A O 1
ATOM 632 N N . ILE A 1 81 ? 53.261 5.071 -76.294 1.00 93.00 81 ILE A N 1
ATOM 633 C CA . ILE A 1 81 ? 51.906 4.619 -75.951 1.00 93.00 81 ILE A CA 1
ATOM 634 C C . ILE A 1 81 ? 51.830 4.266 -74.464 1.00 93.00 81 ILE A C 1
ATOM 636 O O . ILE A 1 81 ? 50.954 4.786 -73.778 1.00 93.00 81 ILE A O 1
ATOM 640 N N . ILE A 1 82 ? 52.767 3.468 -73.942 1.00 92.81 82 ILE A N 1
ATOM 641 C CA . ILE A 1 82 ? 52.821 3.097 -72.518 1.00 92.81 82 ILE A CA 1
ATOM 642 C C . ILE A 1 82 ? 52.969 4.345 -71.645 1.00 92.81 82 ILE A C 1
ATOM 644 O O . ILE A 1 82 ? 52.236 4.502 -70.674 1.00 92.81 82 ILE A O 1
ATOM 648 N N . GLY A 1 83 ? 53.855 5.272 -72.018 1.00 92.44 83 GLY A N 1
ATOM 649 C CA . GLY A 1 83 ? 54.039 6.540 -71.319 1.00 92.44 83 GLY A CA 1
ATOM 650 C C . GLY A 1 83 ? 52.768 7.387 -71.324 1.00 92.44 83 GLY A C 1
ATOM 651 O O . GLY A 1 83 ? 52.381 7.915 -70.286 1.00 92.44 83 GLY A O 1
ATOM 652 N N . ARG A 1 84 ? 52.060 7.471 -72.457 1.00 90.12 84 ARG A N 1
ATOM 653 C CA . ARG A 1 84 ? 50.809 8.235 -72.562 1.00 90.12 84 ARG A CA 1
ATOM 654 C C . ARG A 1 84 ? 49.670 7.590 -71.770 1.00 90.12 84 ARG A C 1
ATOM 656 O O . ARG A 1 84 ? 48.973 8.298 -71.053 1.00 90.12 84 ARG A O 1
ATOM 663 N N . VAL A 1 85 ? 49.496 6.273 -71.866 1.00 89.56 85 VAL A N 1
ATOM 664 C CA . VAL A 1 85 ? 48.457 5.529 -71.133 1.00 89.56 85 VAL A CA 1
ATOM 665 C C . VAL A 1 85 ? 48.745 5.530 -69.636 1.00 89.56 85 VAL A C 1
ATOM 667 O O . VAL A 1 85 ? 47.841 5.784 -68.848 1.00 89.56 85 VAL A O 1
ATOM 670 N N . GLY A 1 86 ? 49.996 5.320 -69.230 1.00 89.88 86 GLY A N 1
ATOM 671 C CA . GLY A 1 86 ? 50.407 5.401 -67.833 1.00 89.88 86 GLY A CA 1
ATOM 672 C C . GLY A 1 86 ? 50.187 6.802 -67.270 1.00 89.88 86 GLY A C 1
ATOM 673 O O . GLY A 1 86 ? 49.500 6.956 -66.266 1.00 89.88 86 GLY A O 1
ATOM 674 N N . TYR A 1 87 ? 50.691 7.834 -67.951 1.00 89.25 87 TYR A N 1
ATOM 675 C CA . TYR A 1 87 ? 50.606 9.213 -67.470 1.00 89.25 87 TYR A CA 1
ATOM 676 C C . TYR A 1 87 ? 49.164 9.730 -67.375 1.00 89.25 87 TYR A C 1
ATOM 678 O O . TYR A 1 87 ? 48.825 10.404 -66.407 1.00 89.25 87 TYR A O 1
ATOM 686 N N . TRP A 1 88 ? 48.299 9.394 -68.339 1.00 87.88 88 TRP A N 1
ATOM 687 C CA . TRP A 1 88 ? 46.907 9.861 -68.341 1.00 87.88 88 TRP A CA 1
ATOM 688 C C . TRP A 1 88 ? 45.937 8.932 -67.594 1.00 87.88 88 TRP A C 1
ATOM 690 O O . TRP A 1 88 ? 45.002 9.413 -66.955 1.00 87.88 88 TRP A O 1
ATOM 700 N N . GLY A 1 89 ? 46.148 7.616 -67.636 1.00 88.31 89 GLY A N 1
ATOM 701 C CA . GLY A 1 89 ? 45.241 6.621 -67.056 1.00 88.31 89 GLY A CA 1
ATOM 702 C C . GLY A 1 89 ? 45.447 6.377 -65.559 1.00 88.31 89 GLY A C 1
ATOM 703 O O . GLY A 1 89 ? 44.466 6.245 -64.823 1.00 88.31 89 GLY A O 1
ATOM 704 N N . LEU A 1 90 ? 46.697 6.367 -65.071 1.00 89.19 90 LEU A N 1
ATOM 705 C CA . LEU A 1 90 ? 46.983 6.107 -63.651 1.00 89.19 90 LEU A CA 1
ATOM 706 C C . LEU A 1 90 ? 46.346 7.141 -62.709 1.00 89.19 90 LEU A C 1
ATOM 708 O O . LEU A 1 90 ? 45.750 6.719 -61.717 1.00 89.19 90 LEU A O 1
ATOM 712 N N . PRO A 1 91 ? 46.381 8.462 -62.983 1.00 91.25 91 PRO A N 1
ATOM 713 C CA . PRO A 1 91 ? 45.739 9.443 -62.110 1.00 91.25 91 PRO A CA 1
ATOM 714 C C . PRO A 1 91 ? 44.220 9.267 -62.024 1.00 91.25 91 PRO A C 1
ATOM 716 O O . PRO A 1 91 ? 43.648 9.442 -60.947 1.00 91.25 91 PRO A O 1
ATOM 719 N N . GLN A 1 92 ? 43.559 8.888 -63.126 1.00 90.00 92 GLN A N 1
ATOM 720 C CA . GLN A 1 92 ? 42.115 8.632 -63.128 1.00 90.00 92 GLN A CA 1
ATOM 721 C C . GLN A 1 92 ? 41.762 7.370 -62.340 1.00 90.00 92 GLN A C 1
ATOM 723 O O . GLN A 1 92 ? 40.882 7.421 -61.481 1.00 90.00 92 GLN A O 1
ATOM 728 N N . LEU A 1 93 ? 42.479 6.264 -62.560 1.00 89.88 93 LEU A N 1
ATOM 729 C CA . LEU A 1 93 ? 42.280 5.033 -61.789 1.00 89.88 93 LEU A CA 1
ATOM 730 C C . LEU A 1 93 ? 42.570 5.249 -60.303 1.00 89.88 93 LEU A C 1
ATOM 732 O O . LEU A 1 93 ? 41.815 4.787 -59.449 1.00 89.88 93 LEU A O 1
ATOM 736 N N . TRP A 1 94 ? 43.613 6.014 -59.979 1.00 91.62 94 TRP A N 1
ATOM 737 C CA . TRP A 1 94 ? 43.938 6.352 -58.600 1.00 91.62 94 TRP A CA 1
ATOM 738 C C . TRP A 1 94 ? 42.881 7.250 -57.953 1.00 91.62 94 TRP A C 1
ATOM 740 O O . TRP A 1 94 ? 42.568 7.072 -56.775 1.00 91.62 94 TRP A O 1
ATOM 750 N N . LYS A 1 95 ? 42.275 8.169 -58.717 1.00 93.44 95 LYS A N 1
ATOM 751 C CA . LYS A 1 95 ? 41.139 8.979 -58.259 1.00 93.44 95 LYS A CA 1
ATOM 752 C C . LYS A 1 95 ? 39.922 8.102 -57.948 1.00 93.44 95 LYS A C 1
ATOM 754 O O . LYS A 1 95 ? 39.381 8.217 -56.851 1.00 93.44 95 LYS A O 1
ATOM 759 N N . ILE A 1 96 ? 39.552 7.189 -58.849 1.00 93.56 96 ILE A N 1
ATOM 760 C CA . ILE A 1 96 ? 38.431 6.251 -58.650 1.00 93.56 96 ILE A CA 1
ATOM 761 C C . ILE A 1 96 ? 38.692 5.347 -57.438 1.00 93.56 96 ILE A C 1
ATOM 763 O O . ILE A 1 96 ? 37.836 5.213 -56.566 1.00 93.56 96 ILE A O 1
ATOM 767 N N . TYR A 1 97 ? 39.896 4.779 -57.330 1.00 93.81 97 TYR A N 1
ATOM 768 C CA . TYR A 1 97 ? 40.291 3.949 -56.192 1.00 93.81 97 TYR A CA 1
ATOM 769 C C . TYR A 1 97 ? 40.214 4.719 -54.868 1.00 93.81 97 TYR A C 1
ATOM 771 O O . TYR A 1 97 ? 39.669 4.225 -53.880 1.00 93.81 97 TYR A O 1
ATOM 779 N N . ARG A 1 98 ? 40.713 5.959 -54.845 1.00 94.75 98 ARG A N 1
ATOM 780 C CA . ARG A 1 98 ? 40.663 6.823 -53.662 1.00 94.75 98 ARG A CA 1
ATOM 781 C C . ARG A 1 98 ? 39.229 7.174 -53.268 1.00 94.75 98 ARG A C 1
ATOM 783 O O . ARG A 1 98 ? 38.922 7.160 -52.079 1.00 94.75 98 ARG A O 1
ATOM 790 N N . GLU A 1 99 ? 38.363 7.479 -54.231 1.00 96.19 99 GLU A N 1
ATOM 791 C CA . GLU A 1 99 ? 36.942 7.748 -53.979 1.00 96.19 99 GLU A CA 1
ATOM 792 C C . GLU A 1 99 ? 36.219 6.505 -53.447 1.00 96.19 99 GLU A C 1
ATOM 794 O O . GLU A 1 99 ? 35.502 6.602 -52.452 1.00 96.19 99 GLU A O 1
ATOM 799 N N . SER A 1 100 ? 36.469 5.327 -54.027 1.00 94.88 100 SER A N 1
ATOM 800 C CA . SER A 1 100 ? 35.929 4.055 -53.530 1.00 94.88 100 SER A CA 1
ATOM 801 C C . SER A 1 100 ? 36.371 3.782 -52.092 1.00 94.88 100 SER A C 1
ATOM 803 O O . SER A 1 100 ? 35.559 3.423 -51.241 1.00 94.88 100 SER A O 1
ATOM 805 N N . ARG A 1 101 ? 37.655 4.006 -51.792 1.00 95.56 101 ARG A N 1
ATOM 806 C CA . ARG A 1 101 ? 38.198 3.826 -50.443 1.00 95.56 101 ARG A CA 1
ATOM 807 C C . ARG A 1 101 ? 37.603 4.824 -49.447 1.00 95.56 101 ARG A C 1
ATOM 809 O O . ARG A 1 101 ? 37.335 4.452 -48.310 1.00 95.56 101 ARG A O 1
ATOM 816 N N . ARG A 1 102 ? 37.347 6.071 -49.866 1.00 95.94 102 ARG A N 1
ATOM 817 C CA . ARG A 1 102 ? 36.656 7.074 -49.037 1.00 95.94 102 ARG A CA 1
ATOM 818 C C . ARG A 1 102 ? 35.228 6.633 -48.699 1.00 95.94 102 ARG A C 1
ATOM 820 O O . ARG A 1 102 ? 34.866 6.666 -47.529 1.00 95.94 102 ARG A O 1
ATOM 827 N N . ARG A 1 103 ? 34.458 6.151 -49.683 1.00 95.88 103 ARG A N 1
ATOM 828 C CA . ARG A 1 103 ? 33.087 5.649 -49.460 1.00 95.88 103 ARG A CA 1
ATOM 829 C C . ARG A 1 103 ? 33.047 4.468 -48.491 1.00 95.88 103 ARG A C 1
ATOM 831 O O . ARG A 1 103 ? 32.192 4.446 -47.615 1.00 95.88 103 ARG A O 1
ATOM 838 N N . GLN A 1 104 ? 33.998 3.536 -48.593 1.00 96.38 104 GLN A N 1
ATOM 839 C CA . GLN A 1 104 ? 34.099 2.415 -47.650 1.00 96.38 104 GLN A CA 1
ATOM 840 C C . GLN A 1 104 ? 34.330 2.887 -46.208 1.00 96.38 104 GLN A C 1
ATOM 842 O O . GLN A 1 104 ? 33.674 2.392 -45.296 1.00 96.38 104 GLN A O 1
ATOM 847 N N . PHE A 1 105 ? 35.211 3.870 -45.991 1.00 96.44 105 PHE A N 1
ATOM 848 C CA . PHE A 1 105 ? 35.410 4.447 -44.657 1.00 96.44 105 PHE A CA 1
ATOM 849 C C . PHE A 1 105 ? 34.171 5.197 -44.150 1.00 96.44 105 PHE A C 1
ATOM 851 O O . PHE A 1 105 ? 33.824 5.075 -42.978 1.00 96.44 105 PHE A O 1
ATOM 858 N N . GLU A 1 106 ? 33.473 5.936 -45.015 1.00 96.38 106 GLU A N 1
ATOM 859 C CA . GLU A 1 106 ? 32.219 6.617 -44.661 1.00 96.38 106 GLU A CA 1
ATOM 860 C C . GLU A 1 106 ? 31.097 5.623 -44.315 1.00 96.38 106 GLU A C 1
ATOM 862 O O . GLU A 1 106 ? 30.320 5.856 -43.391 1.00 96.38 106 GLU A O 1
ATOM 867 N N . GLU A 1 107 ? 31.001 4.495 -45.020 1.00 96.88 107 GLU A N 1
ATOM 868 C CA . GLU A 1 107 ? 30.070 3.406 -44.700 1.00 96.88 107 GLU A CA 1
ATOM 869 C C . GLU A 1 107 ? 30.411 2.721 -43.381 1.00 96.88 107 GLU A C 1
ATOM 871 O O . GLU A 1 107 ? 29.521 2.545 -42.550 1.00 96.88 107 GLU A O 1
ATOM 876 N N . GLN A 1 108 ? 31.686 2.397 -43.147 1.00 97.06 108 GLN A N 1
ATOM 877 C CA . GLN A 1 108 ? 32.140 1.849 -41.867 1.00 97.06 108 GLN A CA 1
ATOM 878 C C . GLN A 1 108 ? 31.811 2.798 -40.715 1.00 97.06 108 GLN A C 1
ATOM 880 O O . GLN A 1 108 ? 31.215 2.383 -39.725 1.00 97.06 108 GLN A O 1
ATOM 885 N N . TRP A 1 109 ? 32.103 4.088 -40.881 1.00 96.75 109 TRP A N 1
ATOM 886 C CA . TRP A 1 109 ? 31.798 5.098 -39.876 1.00 96.75 109 TRP A CA 1
ATOM 887 C C . TRP A 1 109 ? 30.288 5.237 -39.620 1.00 96.75 109 TRP A C 1
ATOM 889 O O . TRP A 1 109 ? 29.863 5.291 -38.465 1.00 96.75 109 TRP A O 1
ATOM 899 N N . ARG A 1 110 ? 29.452 5.234 -40.672 1.00 97.75 110 ARG A N 1
ATOM 900 C CA . ARG A 1 110 ? 27.984 5.247 -40.528 1.00 97.75 110 ARG A CA 1
ATOM 901 C C . ARG A 1 110 ? 27.475 4.007 -39.795 1.00 97.75 110 ARG A C 1
ATOM 903 O O . ARG A 1 110 ? 26.635 4.136 -38.906 1.00 97.75 110 ARG A O 1
ATOM 910 N N . ASN A 1 111 ? 27.995 2.829 -40.132 1.00 97.88 111 ASN A N 1
ATOM 911 C CA . ASN A 1 111 ? 27.635 1.576 -39.471 1.00 97.88 111 ASN A CA 1
ATOM 912 C C . ASN A 1 111 ? 28.036 1.587 -37.990 1.00 97.88 111 ASN A C 1
ATOM 914 O O . ASN A 1 111 ? 27.240 1.191 -37.136 1.00 97.88 111 ASN A O 1
ATOM 918 N N . ASP A 1 112 ? 29.218 2.110 -37.668 1.00 97.50 112 ASP A N 1
ATOM 919 C CA . ASP A 1 112 ? 29.677 2.271 -36.289 1.00 97.50 112 ASP A CA 1
ATOM 920 C C . ASP A 1 112 ? 28.802 3.253 -35.501 1.00 97.50 112 ASP A C 1
ATOM 922 O O . ASP A 1 112 ? 28.444 2.980 -34.353 1.00 97.50 112 ASP A O 1
ATOM 926 N N . GLU A 1 113 ? 28.392 4.369 -36.105 1.00 98.12 113 GLU A N 1
ATOM 927 C CA . GLU A 1 113 ? 27.499 5.336 -35.461 1.00 98.12 113 GLU A CA 1
ATOM 928 C C . GLU A 1 113 ? 26.101 4.743 -35.218 1.00 98.12 113 GLU A C 1
ATOM 930 O O . GLU A 1 113 ? 25.542 4.896 -34.126 1.00 98.12 113 GLU A O 1
ATOM 935 N N . ILE A 1 114 ? 25.552 3.995 -36.182 1.00 97.88 114 ILE A N 1
ATOM 936 C CA . ILE A 1 114 ? 24.294 3.249 -36.009 1.00 97.88 114 ILE A CA 1
ATOM 937 C C . ILE A 1 114 ? 24.434 2.242 -34.862 1.00 97.88 114 ILE A C 1
ATOM 939 O O . ILE A 1 114 ? 23.567 2.188 -33.986 1.00 97.88 114 ILE A O 1
ATOM 943 N N . LYS A 1 115 ? 25.545 1.498 -34.803 1.00 97.88 115 LYS A N 1
ATOM 944 C CA . LYS A 1 115 ? 25.821 0.527 -33.737 1.00 97.88 115 LYS A CA 1
ATOM 945 C C . LYS A 1 115 ? 25.909 1.194 -32.362 1.00 97.88 115 LYS A C 1
ATOM 947 O O . LYS A 1 115 ? 25.318 0.696 -31.405 1.00 97.88 115 LYS A O 1
ATOM 952 N N . ARG A 1 116 ? 26.566 2.355 -32.250 1.00 98.06 116 ARG A N 1
ATOM 953 C CA . ARG A 1 116 ? 26.630 3.140 -31.000 1.00 98.06 116 ARG A CA 1
ATOM 954 C C . ARG A 1 116 ? 25.263 3.672 -30.579 1.00 98.06 116 ARG A C 1
ATOM 956 O O . ARG A 1 116 ? 24.940 3.670 -29.392 1.00 98.06 116 ARG A O 1
ATOM 963 N N . ARG A 1 117 ? 24.441 4.137 -31.523 1.00 98.31 117 ARG A N 1
ATOM 964 C CA . ARG A 1 117 ? 23.064 4.579 -31.239 1.00 98.31 117 ARG A CA 1
ATOM 965 C C . ARG A 1 117 ? 22.193 3.419 -30.769 1.00 98.31 117 ARG A C 1
ATOM 967 O O . ARG A 1 117 ? 21.495 3.568 -29.770 1.00 98.31 117 ARG A O 1
ATOM 974 N N . ALA A 1 118 ? 22.289 2.266 -31.427 1.00 98.19 118 ALA A N 1
ATOM 975 C CA . ALA A 1 118 ? 21.592 1.054 -31.015 1.00 98.19 118 ALA A CA 1
ATOM 976 C C . ALA A 1 118 ? 22.014 0.611 -29.603 1.00 98.19 118 ALA A C 1
ATOM 978 O O . ALA A 1 118 ? 21.149 0.334 -28.775 1.00 98.19 118 ALA A O 1
ATOM 979 N N . ALA A 1 119 ? 23.316 0.639 -29.292 1.00 98.31 119 ALA A N 1
ATOM 980 C CA . ALA A 1 119 ? 23.832 0.324 -27.959 1.00 98.31 119 ALA A CA 1
ATOM 981 C C . ALA A 1 119 ? 23.299 1.286 -26.881 1.00 98.31 119 ALA A C 1
ATOM 983 O O . ALA A 1 119 ? 22.804 0.831 -25.853 1.00 98.31 119 ALA A O 1
ATOM 984 N N . ARG A 1 120 ? 23.302 2.604 -27.139 1.00 98.50 120 ARG A N 1
ATOM 985 C CA . ARG A 1 120 ? 22.733 3.604 -26.212 1.00 98.50 120 ARG A CA 1
ATOM 986 C C . ARG A 1 120 ? 21.236 3.399 -25.979 1.00 98.50 120 ARG A C 1
ATOM 988 O O . ARG A 1 120 ? 20.767 3.500 -24.849 1.00 98.50 120 ARG A O 1
ATOM 995 N N . LEU A 1 121 ? 20.472 3.092 -27.028 1.00 98.56 121 LEU A N 1
ATOM 996 C CA . LEU A 1 121 ? 19.041 2.802 -26.896 1.00 98.56 121 LEU A CA 1
ATOM 997 C C . LEU A 1 121 ? 18.787 1.508 -26.114 1.00 98.56 121 LEU A C 1
ATOM 999 O O . LEU A 1 121 ? 17.853 1.464 -25.314 1.00 98.56 121 LEU A O 1
ATOM 1003 N N . ALA A 1 122 ? 19.609 0.476 -26.316 1.00 98.19 122 ALA A N 1
ATOM 1004 C CA . ALA A 1 122 ? 19.534 -0.763 -25.549 1.00 98.19 122 ALA A CA 1
ATOM 1005 C C . ALA A 1 122 ? 19.839 -0.522 -24.062 1.00 98.19 122 ALA A C 1
ATOM 1007 O O . ALA A 1 122 ? 19.084 -0.981 -23.209 1.00 98.19 122 ALA A O 1
ATOM 1008 N N . GLU A 1 123 ? 20.867 0.271 -23.748 1.00 98.44 123 GLU A N 1
ATOM 1009 C CA . GLU A 1 123 ? 21.208 0.649 -22.373 1.00 98.44 123 GLU A CA 1
ATOM 1010 C C . GLU A 1 123 ? 20.081 1.448 -21.700 1.00 98.44 123 GLU A C 1
ATOM 1012 O O . GLU A 1 123 ? 19.698 1.151 -20.571 1.00 98.44 123 GLU A O 1
ATOM 1017 N N . LEU A 1 124 ? 19.487 2.422 -22.399 1.00 98.56 124 LEU A N 1
ATOM 1018 C CA . LEU A 1 124 ? 18.351 3.186 -21.872 1.00 98.56 124 LEU A CA 1
ATOM 1019 C C . LEU A 1 124 ? 17.124 2.304 -21.626 1.00 98.56 124 LEU A C 1
ATOM 1021 O O . LEU A 1 124 ? 16.416 2.501 -20.640 1.00 98.56 124 LEU A O 1
ATOM 1025 N N . ARG A 1 125 ? 16.856 1.330 -22.503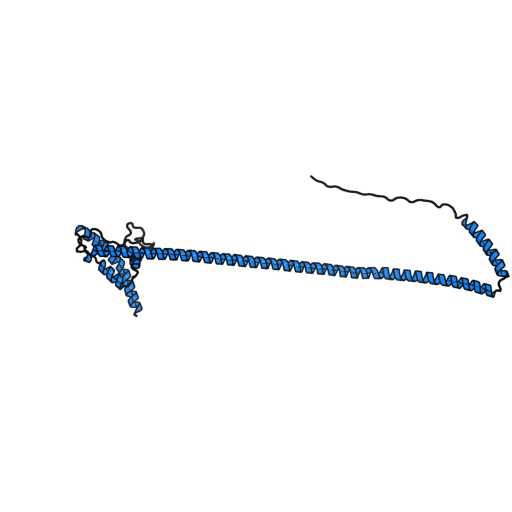 1.00 98.38 125 ARG A N 1
ATOM 1026 C CA . ARG A 1 125 ? 15.779 0.352 -22.290 1.00 98.38 125 ARG A CA 1
ATOM 1027 C C . ARG A 1 125 ? 16.073 -0.534 -21.084 1.00 98.38 125 ARG A C 1
ATOM 1029 O O . ARG A 1 125 ? 15.181 -0.715 -20.264 1.00 98.38 125 ARG A O 1
ATOM 1036 N N . ALA A 1 126 ? 17.305 -1.021 -20.940 1.00 98.25 126 ALA A N 1
ATOM 1037 C CA . ALA A 1 126 ? 17.716 -1.812 -19.785 1.00 98.25 126 ALA A CA 1
ATOM 1038 C C . ALA A 1 126 ? 17.556 -1.021 -18.476 1.00 98.25 126 ALA A C 1
ATOM 1040 O O . ALA A 1 126 ? 16.950 -1.527 -17.537 1.00 98.25 126 ALA A O 1
ATOM 1041 N N . LYS A 1 127 ? 17.989 0.247 -18.446 1.00 98.19 127 LYS A N 1
ATOM 1042 C CA . LYS A 1 127 ? 17.785 1.152 -17.302 1.00 98.19 127 LYS A CA 1
ATOM 1043 C C . LYS A 1 127 ? 16.306 1.313 -16.961 1.00 98.19 127 LYS A C 1
ATOM 1045 O O . LYS A 1 127 ? 15.925 1.069 -15.828 1.00 98.19 127 LYS A O 1
ATOM 1050 N N . L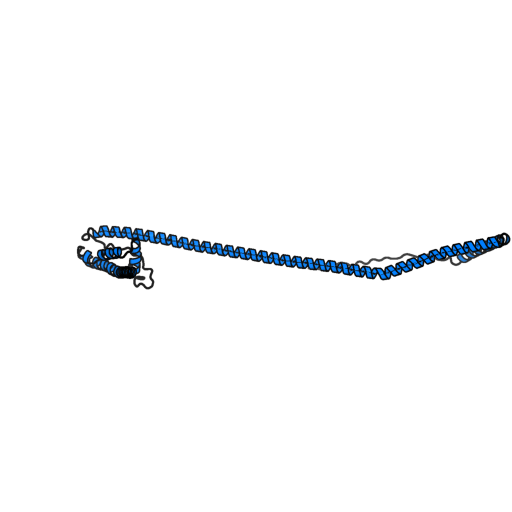YS A 1 128 ? 15.451 1.590 -17.952 1.00 98.31 128 LYS A N 1
ATOM 1051 C CA . LYS A 1 128 ? 13.997 1.698 -17.735 1.00 98.31 128 LYS A CA 1
ATOM 1052 C C . LYS A 1 128 ? 13.369 0.420 -17.178 1.00 98.31 128 LYS A C 1
ATOM 1054 O O . LYS A 1 128 ? 12.462 0.513 -16.361 1.00 98.31 128 LYS A O 1
ATOM 1059 N N . VAL A 1 129 ? 13.821 -0.757 -17.615 1.00 98.44 129 VAL A N 1
ATOM 1060 C CA . VAL A 1 129 ? 13.332 -2.042 -17.089 1.00 98.44 129 VAL A CA 1
ATOM 1061 C C . VAL A 1 129 ? 13.765 -2.233 -15.635 1.00 98.44 129 VAL A C 1
ATOM 1063 O O . VAL A 1 129 ? 12.947 -2.633 -14.813 1.00 98.44 129 VAL A O 1
ATOM 1066 N N . VAL A 1 130 ? 15.013 -1.898 -15.298 1.00 98.38 130 VAL A N 1
ATOM 1067 C CA . VAL A 1 130 ? 15.508 -1.945 -13.914 1.00 98.38 130 VAL A CA 1
ATOM 1068 C C . VAL A 1 130 ? 14.760 -0.943 -13.029 1.00 98.38 130 VAL A C 1
ATOM 1070 O O . VAL A 1 130 ? 14.303 -1.304 -11.948 1.00 98.38 130 VAL A O 1
ATOM 1073 N N . ASP A 1 131 ? 14.553 0.286 -13.496 1.00 98.12 131 ASP A N 1
ATOM 1074 C CA . ASP A 1 131 ? 13.812 1.315 -12.761 1.00 98.12 131 ASP A CA 1
ATOM 1075 C C . ASP A 1 131 ? 12.339 0.912 -12.561 1.00 98.12 131 ASP A C 1
ATOM 1077 O O . ASP A 1 131 ? 11.779 1.081 -11.480 1.00 98.12 131 ASP A O 1
ATOM 1081 N N . ALA A 1 132 ? 11.708 0.304 -13.572 1.00 98.38 132 ALA A N 1
ATOM 1082 C CA . ALA A 1 132 ? 10.352 -0.226 -13.452 1.00 98.38 132 ALA A CA 1
ATOM 1083 C C . ALA A 1 132 ? 10.277 -1.386 -12.445 1.00 98.38 132 ALA A C 1
ATOM 1085 O O . ALA A 1 132 ? 9.391 -1.394 -11.592 1.00 98.38 132 ALA A O 1
ATOM 1086 N N . ALA A 1 133 ? 11.231 -2.321 -12.494 1.00 98.38 133 ALA A N 1
ATOM 1087 C CA . ALA A 1 133 ? 11.294 -3.452 -11.572 1.00 98.38 133 ALA A CA 1
ATOM 1088 C C . ALA A 1 133 ? 11.569 -3.011 -10.125 1.00 98.38 133 ALA A C 1
ATOM 1090 O O . ALA A 1 133 ? 10.967 -3.539 -9.191 1.00 98.38 133 ALA A O 1
ATOM 1091 N N . THR A 1 134 ? 12.438 -2.017 -9.917 1.00 98.38 134 THR A N 1
ATOM 1092 C CA . THR A 1 134 ? 12.704 -1.459 -8.580 1.00 98.38 134 THR A CA 1
ATOM 1093 C C . THR A 1 134 ? 11.486 -0.718 -8.031 1.00 98.38 134 THR A C 1
ATOM 1095 O O . THR A 1 134 ? 11.143 -0.895 -6.861 1.00 98.38 134 THR A O 1
ATOM 1098 N N . LEU A 1 135 ? 10.776 0.043 -8.872 1.00 98.69 135 LEU A N 1
ATOM 1099 C CA . LEU A 1 135 ? 9.524 0.697 -8.494 1.00 98.69 135 LEU A CA 1
ATOM 1100 C C . LEU A 1 135 ? 8.433 -0.319 -8.127 1.00 98.69 135 LEU A C 1
ATOM 1102 O O . LEU A 1 135 ? 7.725 -0.136 -7.136 1.00 98.69 135 LEU A O 1
ATOM 1106 N N . GLU A 1 136 ? 8.285 -1.390 -8.905 1.00 98.38 136 GLU A N 1
ATOM 1107 C CA . GLU A 1 136 ? 7.318 -2.453 -8.628 1.00 98.38 136 GLU A CA 1
ATOM 1108 C C . GLU A 1 136 ? 7.653 -3.202 -7.331 1.00 98.38 136 GLU A C 1
ATOM 1110 O O . GLU A 1 136 ? 6.776 -3.396 -6.486 1.00 98.38 136 GLU A O 1
ATOM 1115 N N . ALA A 1 137 ? 8.929 -3.528 -7.108 1.00 98.56 137 ALA A N 1
ATOM 1116 C CA . ALA A 1 137 ? 9.391 -4.135 -5.864 1.00 98.56 137 ALA A CA 1
ATOM 1117 C C . ALA A 1 137 ? 9.119 -3.236 -4.643 1.00 98.56 137 ALA A C 1
ATOM 1119 O O . ALA A 1 137 ? 8.665 -3.726 -3.607 1.00 98.56 137 ALA A O 1
ATOM 1120 N N . ALA A 1 138 ? 9.327 -1.921 -4.769 1.00 98.56 138 ALA A N 1
ATOM 1121 C CA . ALA A 1 138 ? 9.024 -0.960 -3.710 1.00 98.56 138 ALA A CA 1
ATOM 1122 C C . ALA A 1 138 ? 7.517 -0.899 -3.398 1.00 98.56 138 ALA A C 1
ATOM 1124 O O . ALA A 1 138 ? 7.131 -0.928 -2.227 1.00 98.56 138 ALA A O 1
ATOM 1125 N N . LYS A 1 139 ? 6.655 -0.893 -4.427 1.00 98.50 139 LYS A N 1
ATOM 1126 C CA . LYS A 1 139 ? 5.191 -0.947 -4.255 1.00 98.50 139 LYS A CA 1
ATOM 1127 C C . LYS A 1 139 ? 4.747 -2.231 -3.560 1.00 98.50 139 LYS A C 1
ATOM 1129 O O . LYS A 1 139 ? 3.944 -2.177 -2.631 1.00 98.50 139 LYS A O 1
ATOM 1134 N N . LEU A 1 140 ? 5.293 -3.377 -3.968 1.00 98.69 140 LEU A N 1
ATOM 1135 C CA . LEU A 1 140 ? 4.985 -4.661 -3.340 1.00 98.69 140 LEU A CA 1
ATOM 1136 C C . LEU A 1 140 ? 5.424 -4.683 -1.870 1.00 98.69 140 LEU A C 1
ATOM 1138 O O . LEU A 1 140 ? 4.695 -5.178 -1.011 1.00 98.69 140 LEU A O 1
ATOM 1142 N N . GLN A 1 141 ? 6.595 -4.121 -1.561 1.00 98.50 141 GLN A N 1
ATOM 1143 C CA . GLN A 1 141 ? 7.069 -4.008 -0.185 1.00 98.50 141 GLN A CA 1
ATOM 1144 C C . GLN A 1 141 ? 6.167 -3.098 0.658 1.00 98.50 141 GLN A C 1
ATOM 1146 O O . GLN A 1 141 ? 5.882 -3.430 1.808 1.00 98.50 141 GLN A O 1
ATOM 1151 N N . GLN A 1 142 ? 5.699 -1.977 0.104 1.00 98.56 142 GLN A N 1
ATOM 1152 C CA . GLN A 1 142 ? 4.759 -1.092 0.789 1.00 98.56 142 GLN A CA 1
ATOM 1153 C C . GLN A 1 142 ? 3.429 -1.802 1.076 1.00 98.56 142 GLN A C 1
ATOM 1155 O O . GLN A 1 142 ? 2.976 -1.788 2.219 1.00 98.56 142 GLN A O 1
ATOM 1160 N N . ALA A 1 143 ? 2.853 -2.491 0.086 1.00 98.19 143 ALA A N 1
ATOM 1161 C CA . ALA A 1 143 ? 1.607 -3.236 0.255 1.00 98.19 143 ALA A CA 1
ATOM 1162 C C . ALA A 1 143 ? 1.708 -4.300 1.365 1.00 98.19 143 ALA A C 1
ATOM 1164 O O . ALA A 1 143 ? 0.795 -4.436 2.176 1.00 98.19 143 ALA A O 1
ATOM 1165 N N . ARG A 1 144 ? 2.849 -5.003 1.461 1.00 98.56 144 ARG A N 1
ATOM 1166 C CA . ARG A 1 144 ? 3.111 -5.959 2.552 1.00 98.56 144 ARG A CA 1
ATOM 1167 C C . ARG A 1 144 ? 3.130 -5.285 3.922 1.00 98.56 144 ARG A C 1
ATOM 1169 O O . ARG A 1 144 ? 2.475 -5.766 4.834 1.00 98.56 144 ARG A O 1
ATOM 1176 N N . ARG A 1 145 ? 3.814 -4.142 4.061 1.00 98.44 145 ARG A N 1
ATOM 1177 C CA . ARG A 1 145 ? 3.846 -3.394 5.333 1.00 98.44 145 ARG A CA 1
ATOM 1178 C C . ARG A 1 145 ? 2.457 -2.919 5.749 1.00 98.44 145 ARG A C 1
ATOM 1180 O O . ARG A 1 145 ? 2.114 -2.987 6.924 1.00 98.44 145 ARG A O 1
ATOM 1187 N N . GLU A 1 146 ? 1.661 -2.435 4.801 1.00 98.06 146 GLU A N 1
ATOM 1188 C CA . GLU A 1 146 ? 0.284 -2.017 5.070 1.00 98.06 146 GLU A CA 1
ATOM 1189 C C . GLU A 1 146 ? -0.591 -3.196 5.510 1.00 98.06 146 GLU A C 1
ATOM 1191 O O . GLU A 1 146 ? -1.408 -3.045 6.419 1.00 98.06 146 GLU A O 1
ATOM 1196 N N . GLN A 1 147 ? -0.398 -4.373 4.910 1.00 98.12 147 GLN A N 1
ATOM 1197 C CA . GLN A 1 147 ? -1.078 -5.596 5.323 1.00 98.12 147 GLN A CA 1
ATOM 1198 C C . GLN A 1 147 ? -0.651 -6.037 6.730 1.00 98.12 147 GLN A C 1
ATOM 1200 O O . GLN A 1 147 ? -1.515 -6.274 7.568 1.00 98.12 147 GLN A O 1
ATOM 1205 N N . ASP A 1 148 ? 0.648 -6.032 7.035 1.00 98.12 148 ASP A N 1
ATOM 1206 C CA . ASP A 1 148 ? 1.162 -6.375 8.367 1.00 98.12 148 ASP A CA 1
ATOM 1207 C C . ASP A 1 148 ? 0.606 -5.439 9.457 1.00 98.12 148 ASP A C 1
ATOM 1209 O O . ASP A 1 148 ? 0.255 -5.881 10.555 1.00 98.12 148 ASP A O 1
ATOM 1213 N N . ILE A 1 149 ? 0.482 -4.138 9.161 1.00 97.81 149 ILE A N 1
ATOM 1214 C CA . ILE A 1 149 ? -0.127 -3.158 10.074 1.00 97.81 149 ILE A CA 1
ATOM 1215 C C . ILE A 1 149 ? -1.614 -3.465 10.282 1.00 97.81 149 ILE A C 1
ATOM 1217 O O . ILE A 1 149 ? -2.075 -3.465 11.425 1.00 97.81 149 ILE A O 1
ATOM 1221 N N . LYS A 1 150 ? -2.365 -3.744 9.208 1.00 97.19 150 LYS A N 1
ATOM 1222 C CA . LYS A 1 150 ? -3.789 -4.107 9.299 1.00 97.19 150 LYS A CA 1
ATOM 1223 C C . LYS A 1 150 ? -3.990 -5.370 10.132 1.00 97.19 150 LYS A C 1
ATOM 1225 O O . LYS A 1 150 ? -4.819 -5.364 11.041 1.00 97.19 150 LYS A O 1
ATOM 1230 N N . ASP A 1 151 ? -3.188 -6.400 9.890 1.00 97.44 151 ASP A N 1
ATOM 1231 C CA . ASP A 1 151 ? -3.249 -7.664 10.621 1.00 97.44 151 ASP A CA 1
ATOM 1232 C C . ASP A 1 151 ? -2.914 -7.466 12.104 1.00 97.44 151 ASP A C 1
ATOM 1234 O O . ASP A 1 151 ? -3.580 -8.028 12.978 1.00 97.44 151 ASP A O 1
ATOM 1238 N N . LYS A 1 152 ? -1.916 -6.630 12.416 1.00 98.06 152 LYS A N 1
ATOM 1239 C CA . LYS A 1 152 ? -1.568 -6.284 13.799 1.00 98.06 152 LYS A CA 1
ATOM 1240 C C . LYS A 1 152 ? -2.725 -5.578 14.510 1.00 98.06 152 LYS A C 1
ATOM 1242 O O . LYS A 1 152 ? -3.101 -6.002 15.602 1.00 98.06 152 LYS A O 1
ATOM 1247 N N . LEU A 1 153 ? -3.320 -4.563 13.882 1.00 97.00 153 LEU A N 1
ATOM 1248 C CA . LEU A 1 153 ? -4.468 -3.838 14.438 1.00 97.00 153 LEU A CA 1
ATOM 1249 C C . LEU A 1 153 ? -5.676 -4.760 14.641 1.00 97.00 153 LEU A C 1
ATOM 1251 O O . LEU A 1 153 ? -6.348 -4.685 15.668 1.00 97.00 153 LEU A O 1
ATOM 1255 N N . GLN A 1 154 ? -5.930 -5.673 13.701 1.00 97.38 154 GLN A N 1
ATOM 1256 C CA . GLN A 1 154 ? -7.009 -6.649 13.827 1.00 97.38 154 GLN A CA 1
ATOM 1257 C C . GLN A 1 154 ? -6.768 -7.615 14.995 1.00 97.38 154 GLN A C 1
ATOM 1259 O O . GLN A 1 154 ? -7.692 -7.886 15.763 1.00 97.38 154 GLN A O 1
ATOM 1264 N N . ARG A 1 155 ? -5.536 -8.109 15.178 1.00 97.75 155 ARG A N 1
ATOM 1265 C CA . ARG A 1 155 ? -5.180 -8.961 16.328 1.00 97.75 155 ARG A CA 1
ATOM 1266 C C . ARG A 1 155 ? -5.355 -8.222 17.653 1.00 97.75 155 ARG A C 1
ATOM 1268 O O . ARG A 1 155 ? -5.931 -8.782 18.583 1.00 97.75 155 ARG A O 1
ATOM 1275 N N . GLU A 1 156 ? -4.895 -6.9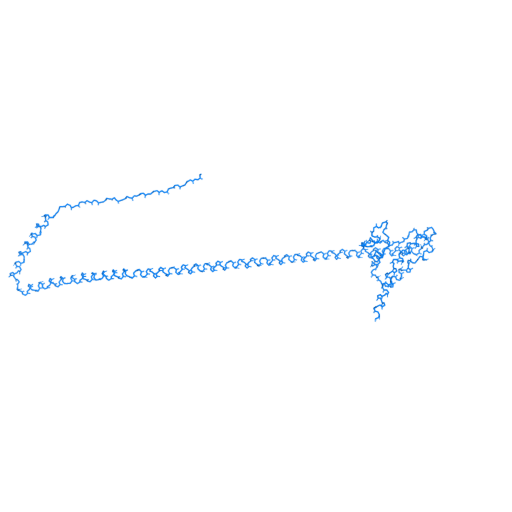77 17.735 1.00 96.31 156 GLU A N 1
ATOM 1276 C CA . GLU A 1 156 ? -5.058 -6.135 18.925 1.00 96.31 156 GLU A CA 1
ATOM 1277 C C . GLU A 1 156 ? -6.540 -5.894 19.248 1.00 96.31 156 GLU A C 1
ATOM 1279 O O . GLU A 1 156 ? -6.940 -6.008 20.409 1.00 96.31 156 GLU A O 1
ATOM 1284 N N . GLU A 1 157 ? -7.378 -5.653 18.236 1.00 93.19 157 GLU A N 1
ATOM 1285 C CA . GLU A 1 157 ? -8.822 -5.490 18.422 1.00 93.19 157 GLU A CA 1
ATOM 1286 C C . GLU A 1 157 ? -9.490 -6.781 18.907 1.00 93.19 157 GLU A C 1
ATOM 1288 O O . GLU A 1 157 ? -10.286 -6.743 19.845 1.00 93.19 157 GLU A O 1
ATOM 1293 N N . VAL A 1 158 ? -9.143 -7.937 18.333 1.00 96.38 158 VAL A N 1
ATOM 1294 C CA . VAL A 1 158 ? -9.668 -9.238 18.784 1.00 96.38 158 VAL A CA 1
ATOM 1295 C C . VAL A 1 158 ? -9.284 -9.503 20.239 1.00 96.38 158 VAL A C 1
ATOM 1297 O O . VAL A 1 158 ? -10.131 -9.927 21.031 1.00 96.38 158 VAL A O 1
ATOM 1300 N N . ILE A 1 159 ? -8.040 -9.208 20.626 1.00 96.44 159 ILE A N 1
ATOM 1301 C CA . ILE A 1 159 ? -7.584 -9.318 22.018 1.00 96.44 159 ILE A CA 1
ATOM 1302 C C . ILE A 1 159 ? -8.386 -8.367 22.914 1.00 96.44 159 ILE A C 1
ATOM 1304 O O . ILE A 1 159 ? -8.876 -8.788 23.965 1.00 96.44 159 ILE A O 1
ATOM 1308 N N . ARG A 1 160 ? -8.581 -7.110 22.493 1.00 90.81 160 ARG A N 1
ATOM 1309 C CA . ARG A 1 160 ? -9.367 -6.112 23.233 1.00 90.81 160 ARG A CA 1
ATOM 1310 C C . ARG A 1 160 ? -10.807 -6.573 23.448 1.00 90.81 160 ARG A C 1
ATOM 1312 O O . ARG A 1 160 ? -11.293 -6.512 24.574 1.00 90.81 160 ARG A O 1
ATOM 1319 N N . GLN A 1 161 ? -11.471 -7.066 22.405 1.00 91.56 161 GLN A N 1
ATOM 1320 C CA . GLN A 1 161 ? -12.846 -7.569 22.477 1.00 91.56 161 GLN A CA 1
ATOM 1321 C C . GLN A 1 161 ? -12.952 -8.817 23.354 1.00 91.56 161 GLN A C 1
ATOM 1323 O O . GLN A 1 161 ? -13.853 -8.920 24.184 1.00 91.56 161 GLN A O 1
ATOM 1328 N N . THR A 1 162 ? -12.000 -9.744 23.230 1.00 95.62 162 THR A N 1
ATOM 1329 C CA . THR A 1 162 ? -11.949 -10.953 24.066 1.00 95.62 162 THR A CA 1
ATOM 1330 C C . THR A 1 162 ? -11.796 -10.588 25.539 1.00 95.62 162 THR A C 1
ATOM 1332 O O . THR A 1 162 ? -12.506 -11.132 26.387 1.00 95.62 162 THR A O 1
ATOM 1335 N N . LYS A 1 163 ? -10.920 -9.624 25.840 1.00 94.75 163 LYS A N 1
ATOM 1336 C CA . LYS A 1 163 ? -10.726 -9.105 27.194 1.00 94.75 163 LYS A CA 1
ATOM 1337 C C . LYS A 1 163 ? -11.991 -8.433 27.728 1.00 94.75 163 LYS A C 1
ATOM 1339 O O . LYS A 1 163 ? -12.444 -8.807 28.801 1.00 94.75 163 LYS A O 1
ATOM 1344 N N . LEU A 1 164 ? -12.603 -7.523 26.965 1.00 92.12 164 LEU A N 1
ATOM 1345 C CA . LEU A 1 164 ? -13.856 -6.860 27.354 1.00 92.12 164 LEU A CA 1
ATOM 1346 C C . LEU A 1 164 ? -14.978 -7.869 27.632 1.00 92.12 164 LEU A C 1
ATOM 1348 O O . LEU A 1 164 ? -15.702 -7.726 28.612 1.00 92.12 164 LEU A O 1
ATOM 1352 N N . LYS A 1 165 ? -15.091 -8.921 26.815 1.00 96.19 165 LYS A N 1
ATOM 1353 C CA . LYS A 1 165 ? -16.068 -9.997 27.018 1.00 96.19 165 LYS A CA 1
ATOM 1354 C C . LYS A 1 165 ? -15.801 -10.803 28.288 1.00 96.19 165 LYS A C 1
ATOM 1356 O O . LYS A 1 165 ? -16.740 -11.154 29.000 1.00 96.19 165 LYS A O 1
ATOM 1361 N N . ALA A 1 166 ? -14.538 -11.110 28.577 1.00 96.81 166 ALA A N 1
ATOM 1362 C CA . ALA A 1 166 ? -14.155 -11.802 29.805 1.00 96.81 166 ALA A CA 1
ATOM 1363 C C . ALA A 1 166 ? -14.409 -10.937 31.052 1.00 96.81 166 ALA A C 1
ATOM 1365 O O . ALA A 1 166 ? -14.958 -11.436 32.035 1.00 96.81 166 ALA A O 1
ATOM 1366 N N . ASP A 1 167 ? -14.067 -9.648 30.986 1.00 96.06 167 ASP A N 1
ATOM 1367 C CA . ASP A 1 167 ? -14.279 -8.680 32.065 1.00 96.06 167 ASP A CA 1
ATOM 1368 C C . ASP A 1 167 ? -15.779 -8.478 32.337 1.00 96.06 167 ASP A C 1
ATOM 1370 O O . ASP A 1 167 ? -16.196 -8.510 33.495 1.00 96.06 167 ASP A O 1
ATOM 1374 N N . TYR A 1 168 ? -16.603 -8.369 31.286 1.00 97.19 168 TYR A N 1
ATOM 1375 C CA . TYR A 1 168 ? -18.061 -8.293 31.412 1.00 97.19 168 TYR A CA 1
ATOM 1376 C C . TYR A 1 168 ? -18.634 -9.535 32.102 1.00 97.19 168 TYR A C 1
ATOM 1378 O O . TYR A 1 168 ? -19.361 -9.402 33.079 1.00 97.19 168 TYR A O 1
ATOM 1386 N N . LYS A 1 169 ? -18.274 -10.746 31.649 1.00 97.81 169 LYS A N 1
ATOM 1387 C CA . LYS A 1 169 ? -18.772 -11.998 32.249 1.00 97.81 169 LYS A CA 1
ATOM 1388 C C . LYS A 1 169 ? -18.394 -12.142 33.721 1.00 97.81 169 LYS A C 1
ATOM 1390 O O . LYS A 1 169 ? -19.193 -12.622 34.520 1.00 97.81 169 LYS A O 1
ATOM 1395 N N . ARG A 1 170 ? -17.168 -11.749 34.080 1.00 98.12 170 ARG A N 1
ATOM 1396 C CA . ARG A 1 170 ? -16.718 -11.761 35.476 1.00 98.12 170 ARG A CA 1
ATOM 1397 C C . ARG A 1 170 ? -17.560 -10.807 36.317 1.00 98.12 170 ARG A C 1
ATOM 1399 O O . ARG A 1 170 ? -18.072 -11.207 37.354 1.00 98.12 170 ARG A O 1
ATOM 1406 N N . TRP A 1 171 ? -17.727 -9.576 35.845 1.00 97.69 171 TRP A N 1
ATOM 1407 C CA . TRP A 1 171 ? -18.537 -8.572 36.524 1.00 97.69 171 TRP A CA 1
ATOM 1408 C C . TRP A 1 171 ? -20.014 -8.979 36.636 1.00 97.69 171 TRP A C 1
ATOM 1410 O O . TRP A 1 171 ? -20.612 -8.816 37.692 1.00 97.69 171 TRP A O 1
ATOM 1420 N N . GLU A 1 172 ? -20.593 -9.569 35.593 1.00 97.69 172 GLU A N 1
ATOM 1421 C CA . GLU A 1 172 ? -21.967 -10.080 35.606 1.00 97.69 172 GLU A CA 1
ATOM 1422 C C . GLU A 1 172 ? -22.156 -11.151 36.691 1.00 97.69 172 GLU A C 1
ATOM 1424 O O . GLU A 1 172 ? -23.111 -11.085 37.465 1.00 97.69 172 GLU A O 1
ATOM 1429 N N . MET A 1 173 ? -21.199 -12.077 36.820 1.00 97.88 173 MET A N 1
ATOM 1430 C CA . MET A 1 173 ? -21.188 -13.066 37.900 1.00 97.88 173 MET A CA 1
ATOM 1431 C C . MET A 1 173 ? -21.070 -12.405 39.284 1.00 97.88 173 MET A C 1
ATOM 1433 O O . MET A 1 173 ? -21.761 -12.815 40.217 1.00 97.88 173 MET A O 1
ATOM 1437 N N . GLU A 1 174 ? -20.236 -11.370 39.431 1.00 97.25 174 GLU A N 1
ATOM 1438 C CA . GLU A 1 174 ? -20.146 -10.586 40.673 1.00 97.25 174 GLU A CA 1
ATOM 1439 C C . GLU A 1 174 ? -21.481 -9.904 41.010 1.00 97.25 174 GLU A C 1
ATOM 1441 O O . GLU A 1 174 ? -21.910 -9.936 42.166 1.00 97.25 174 GLU A O 1
ATOM 1446 N N . CYS A 1 175 ? -22.175 -9.339 40.017 1.00 97.38 175 CYS A N 1
ATOM 1447 C CA . CYS A 1 175 ? -23.511 -8.772 40.189 1.00 97.38 175 CYS A CA 1
ATOM 1448 C C . CYS A 1 175 ? -24.528 -9.827 40.626 1.00 97.38 175 CYS A C 1
ATOM 1450 O O . CYS A 1 175 ? -25.315 -9.570 41.536 1.00 97.38 175 CYS A O 1
ATOM 1452 N N . ASP A 1 176 ? -24.519 -11.009 40.009 1.00 97.00 176 ASP A N 1
ATOM 1453 C CA . ASP A 1 176 ? -25.431 -12.097 40.364 1.00 97.00 176 ASP A CA 1
ATOM 1454 C C . ASP A 1 176 ? -25.230 -12.565 41.805 1.00 97.00 176 ASP A C 1
ATOM 1456 O O . ASP A 1 176 ? -26.207 -12.787 42.520 1.00 97.00 176 ASP A O 1
ATOM 1460 N N . ILE A 1 177 ? -23.980 -12.683 42.258 1.00 96.56 177 ILE A N 1
ATOM 1461 C CA . ILE A 1 177 ? -23.661 -13.035 43.647 1.00 96.56 177 ILE A CA 1
ATOM 1462 C C . ILE A 1 177 ? -24.138 -11.926 44.591 1.00 96.56 177 ILE A C 1
ATOM 1464 O O . ILE A 1 177 ? -24.861 -12.199 45.548 1.00 96.56 177 ILE A O 1
ATOM 1468 N N . ALA A 1 178 ? -23.785 -10.673 44.299 1.00 96.12 178 ALA A N 1
ATOM 1469 C CA . ALA A 1 178 ? -24.098 -9.528 45.147 1.00 96.12 178 ALA A CA 1
ATOM 1470 C C . ALA A 1 178 ? -25.610 -9.251 45.254 1.00 96.12 178 ALA A C 1
ATOM 1472 O O . ALA A 1 178 ? -26.104 -8.834 46.300 1.00 96.12 178 ALA A O 1
ATOM 1473 N N . PHE A 1 179 ? -26.373 -9.489 44.184 1.00 96.12 179 PHE A N 1
ATOM 1474 C CA . PHE A 1 179 ? -27.810 -9.206 44.157 1.00 96.12 179 PHE A CA 1
ATOM 1475 C C . PHE A 1 179 ? -28.686 -10.320 44.726 1.00 96.12 179 PHE A C 1
ATOM 1477 O O . PHE A 1 179 ? -29.862 -10.050 44.989 1.00 96.12 179 PHE A O 1
ATOM 1484 N N . ARG A 1 180 ? -28.145 -11.527 44.947 1.00 96.44 180 ARG A N 1
ATOM 1485 C CA . ARG A 1 180 ? -28.853 -12.607 45.655 1.00 96.44 180 ARG A CA 1
ATOM 1486 C C . ARG A 1 180 ? -29.120 -12.252 47.115 1.00 96.44 180 ARG A C 1
ATOM 1488 O O . ARG A 1 180 ? -30.217 -12.515 47.593 1.00 96.44 180 ARG A O 1
ATOM 1495 N N . ASP A 1 181 ? -28.160 -11.618 47.787 1.00 95.94 181 ASP A N 1
ATOM 1496 C CA . ASP A 1 181 ? -28.299 -11.171 49.175 1.00 95.94 181 ASP A CA 1
ATOM 1497 C C . ASP A 1 181 ? -27.816 -9.724 49.351 1.00 95.94 181 ASP A C 1
ATOM 1499 O O . ASP A 1 181 ? -26.697 -9.421 49.760 1.00 95.94 181 ASP A O 1
A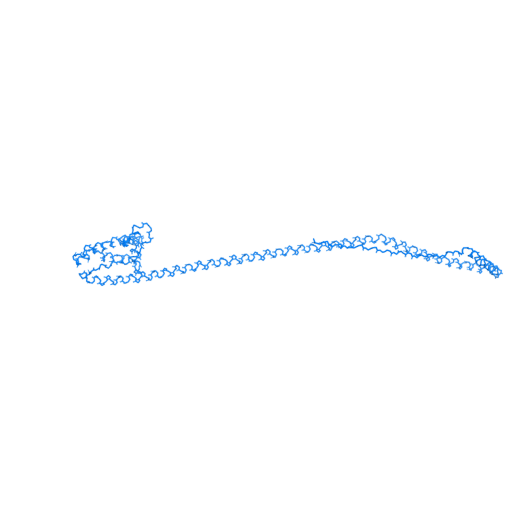TOM 1503 N N . LYS A 1 182 ? -28.716 -8.793 49.037 1.00 95.69 182 LYS A N 1
ATOM 1504 C CA . LYS A 1 182 ? -28.439 -7.354 49.110 1.00 95.69 182 LYS A CA 1
ATOM 1505 C C . LYS A 1 182 ? -28.239 -6.846 50.537 1.00 95.69 182 LYS A C 1
ATOM 1507 O O . LYS A 1 182 ? -27.663 -5.770 50.704 1.00 95.69 182 LYS A O 1
ATOM 1512 N N . ALA A 1 183 ? -28.750 -7.562 51.539 1.00 96.38 183 ALA A N 1
ATOM 1513 C CA . ALA A 1 183 ? -28.656 -7.156 52.938 1.00 96.38 183 ALA A CA 1
ATOM 1514 C C . ALA A 1 183 ? -27.253 -7.428 53.504 1.00 96.38 183 ALA A C 1
ATOM 1516 O O . ALA A 1 183 ? -26.773 -6.662 54.338 1.00 96.38 183 ALA A O 1
ATOM 1517 N N . SER A 1 184 ? -26.560 -8.459 53.012 1.00 96.62 184 SER A N 1
ATOM 1518 C CA . SER A 1 184 ? -25.164 -8.743 53.376 1.00 96.62 184 SER A CA 1
ATOM 1519 C C . SER A 1 184 ? -24.127 -8.067 52.471 1.00 96.62 184 SER A C 1
ATOM 1521 O O . SER A 1 184 ? -22.930 -8.144 52.744 1.00 96.62 184 SER A O 1
ATOM 1523 N N . MET A 1 185 ? -24.558 -7.365 51.419 1.00 97.19 185 MET A N 1
ATOM 1524 C CA . MET A 1 185 ? -23.657 -6.703 50.477 1.00 97.19 185 MET A CA 1
ATOM 1525 C C . MET A 1 185 ? -22.838 -5.595 51.156 1.00 97.19 185 MET A C 1
ATOM 1527 O O . MET A 1 185 ? -23.365 -4.550 51.532 1.00 97.19 185 MET A O 1
ATOM 1531 N N . THR A 1 186 ? -21.524 -5.804 51.250 1.00 97.06 186 THR A N 1
ATOM 1532 C CA . THR A 1 186 ? -20.564 -4.833 51.808 1.00 97.06 186 THR A CA 1
ATOM 1533 C C . THR A 1 186 ? -19.922 -3.943 50.744 1.00 97.06 186 THR A C 1
ATOM 1535 O O . THR A 1 186 ? -19.365 -2.895 51.061 1.00 97.06 186 THR A O 1
ATOM 1538 N N . LYS A 1 187 ? -20.004 -4.333 49.466 1.00 96.94 187 LYS A N 1
ATOM 1539 C CA . LYS A 1 187 ? -19.405 -3.616 48.334 1.00 96.94 187 LYS A CA 1
ATOM 1540 C C . LYS A 1 187 ? -20.365 -3.575 47.150 1.00 96.94 187 LYS A C 1
ATOM 1542 O O . LYS A 1 187 ? -20.914 -4.599 46.760 1.00 96.94 187 LYS A O 1
ATOM 1547 N N . PHE A 1 188 ? -20.508 -2.404 46.534 1.00 96.38 188 PHE A N 1
ATOM 1548 C CA . PHE A 1 188 ? -21.278 -2.252 45.301 1.00 96.38 188 PHE A CA 1
ATOM 1549 C C . PHE A 1 188 ? -20.530 -2.886 44.110 1.00 96.38 188 PHE A C 1
ATOM 1551 O O . PHE A 1 188 ? -19.369 -2.514 43.887 1.00 96.38 188 PHE A O 1
ATOM 1558 N N . PRO A 1 189 ? -21.157 -3.776 43.314 1.00 96.31 189 PRO A N 1
ATOM 1559 C CA . PRO A 1 189 ? -20.535 -4.404 42.145 1.00 96.31 189 PRO A CA 1
ATOM 1560 C C . PRO A 1 189 ? -20.483 -3.422 40.960 1.00 96.31 189 PRO A C 1
ATOM 1562 O O . PRO A 1 189 ? -21.176 -3.575 39.954 1.00 96.31 189 PRO A O 1
ATOM 1565 N N . PHE A 1 190 ? -19.696 -2.351 41.095 1.00 95.00 190 PHE A N 1
ATOM 1566 C CA . PHE A 1 190 ? -19.540 -1.344 40.045 1.00 95.00 190 PHE A CA 1
ATOM 1567 C C . PHE A 1 190 ? -18.743 -1.928 38.867 1.00 95.00 190 PHE A C 1
ATOM 1569 O O . PHE A 1 190 ? -17.720 -2.571 39.115 1.00 95.00 190 PHE A O 1
ATOM 1576 N N . PRO A 1 191 ? -19.157 -1.703 37.605 1.00 95.38 191 PRO A N 1
ATOM 1577 C CA . PRO A 1 191 ? -18.441 -2.237 36.454 1.00 95.38 191 PRO A CA 1
ATOM 1578 C C . PRO A 1 191 ? -16.996 -1.723 36.406 1.00 95.38 191 PRO A C 1
ATOM 1580 O O . PRO A 1 191 ? -16.764 -0.538 36.673 1.00 95.38 191 PRO A O 1
ATOM 1583 N N . PRO A 1 192 ? -16.011 -2.568 36.047 1.00 94.06 192 PRO A N 1
ATOM 1584 C CA . PRO A 1 192 ? -14.632 -2.140 35.837 1.00 94.06 192 PRO A CA 1
ATOM 1585 C C . PRO A 1 192 ? -14.526 -1.352 34.522 1.00 94.06 192 PRO A C 1
ATOM 1587 O O . PRO A 1 192 ? -14.080 -1.857 33.492 1.00 94.06 192 PRO A O 1
ATOM 1590 N N . LEU A 1 193 ? -14.991 -0.102 34.548 1.00 92.88 193 LEU A N 1
ATOM 1591 C CA . LEU A 1 193 ? -15.084 0.742 33.363 1.00 92.88 193 LEU A CA 1
ATOM 1592 C C . LEU A 1 193 ? -13.691 1.087 32.816 1.00 92.88 193 LEU A C 1
ATOM 1594 O O . LEU A 1 193 ? -12.820 1.521 33.578 1.00 92.88 193 LEU A O 1
ATOM 1598 N N . PRO A 1 194 ? -13.472 0.966 31.493 1.00 90.44 194 PRO A N 1
ATOM 1599 C CA . PRO A 1 194 ? -12.250 1.457 30.882 1.00 90.44 194 PRO A CA 1
ATOM 1600 C C . PRO A 1 194 ? -12.180 2.985 30.992 1.00 90.44 194 PRO A C 1
ATOM 1602 O O . PRO A 1 194 ? -13.191 3.681 31.141 1.00 90.44 194 PRO A O 1
ATOM 1605 N N . ARG A 1 195 ? -10.970 3.537 30.878 1.00 89.62 195 ARG A N 1
ATOM 1606 C CA . ARG A 1 195 ? -10.809 4.985 30.730 1.00 89.62 195 ARG A CA 1
ATOM 1607 C C . ARG A 1 195 ? -11.528 5.433 29.457 1.00 89.62 195 ARG A C 1
ATOM 1609 O O . ARG A 1 195 ? -11.361 4.818 28.407 1.00 89.62 195 ARG A O 1
ATOM 1616 N N . CYS A 1 196 ? -12.311 6.504 29.556 1.00 90.25 196 CYS A N 1
ATOM 1617 C CA . CYS A 1 196 ? -12.933 7.111 28.387 1.00 90.25 196 CYS A CA 1
ATOM 1618 C C . CYS A 1 196 ? -11.845 7.534 27.387 1.00 90.25 196 CYS A C 1
ATOM 1620 O O . CYS A 1 196 ? -10.866 8.160 27.788 1.00 90.25 196 CYS A O 1
ATOM 1622 N N . THR A 1 197 ? -12.004 7.190 26.109 1.00 86.88 197 THR A N 1
ATOM 1623 C CA . THR A 1 197 ? -11.082 7.595 25.033 1.00 86.88 197 THR A CA 1
ATOM 1624 C C . THR A 1 197 ? -11.549 8.842 24.289 1.00 86.88 197 THR A C 1
ATOM 1626 O O . THR A 1 197 ? -10.813 9.347 23.449 1.00 86.88 197 THR A O 1
ATOM 1629 N N . ASP A 1 198 ? -12.764 9.323 24.564 1.00 90.50 198 ASP A N 1
ATOM 1630 C CA . ASP A 1 198 ? -13.301 10.526 23.935 1.00 90.50 198 ASP A CA 1
ATOM 1631 C C . ASP A 1 198 ? -12.680 11.779 24.587 1.00 90.50 198 ASP A C 1
ATOM 1633 O O . ASP A 1 198 ? -12.899 12.001 25.787 1.00 90.50 198 ASP A O 1
ATOM 1637 N N . PRO A 1 199 ? -11.916 12.593 23.830 1.00 88.44 199 PRO A N 1
ATOM 1638 C CA . PRO A 1 199 ? -11.246 13.779 24.358 1.00 88.44 199 PRO A CA 1
ATOM 1639 C C . PRO A 1 199 ? -12.221 14.880 24.799 1.00 88.44 199 PRO A C 1
ATOM 1641 O O . PRO A 1 199 ? -11.856 15.711 25.626 1.00 88.44 199 PRO A O 1
ATOM 1644 N N . ASN A 1 200 ? -13.461 14.876 24.303 1.0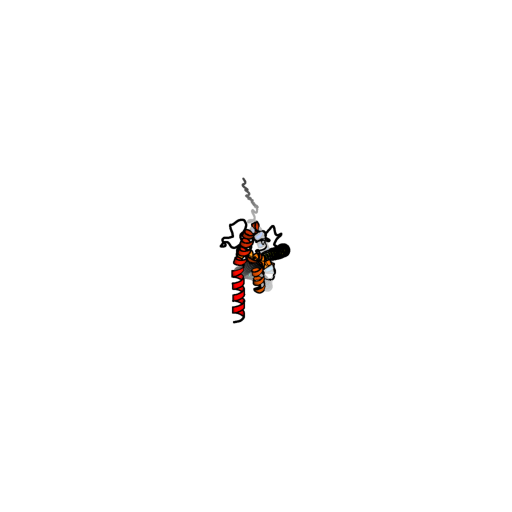0 91.69 200 ASN A N 1
ATOM 1645 C CA . ASN A 1 200 ? -14.491 15.857 24.653 1.00 91.69 200 ASN A CA 1
ATOM 1646 C C . ASN A 1 200 ? -15.311 15.435 25.882 1.00 91.69 200 ASN A C 1
ATOM 1648 O O . ASN A 1 200 ? -16.204 16.154 26.331 1.00 91.69 200 ASN A O 1
ATOM 1652 N N . CYS A 1 201 ? -15.041 14.256 26.445 1.00 90.88 201 CYS A N 1
ATOM 1653 C CA . CYS A 1 201 ? -15.771 13.759 27.596 1.00 90.88 201 CYS A CA 1
ATOM 1654 C C . CYS A 1 201 ? -15.213 14.338 28.902 1.00 90.88 201 CYS A C 1
ATOM 1656 O O . CYS A 1 201 ? -14.046 14.149 29.237 1.00 90.88 201 CYS A O 1
ATOM 1658 N N . SER A 1 202 ? -16.074 14.936 29.726 1.00 83.81 202 SER A N 1
ATOM 1659 C CA . SER A 1 202 ? -15.701 15.473 31.046 1.00 83.81 202 SER A CA 1
ATOM 1660 C C . SER A 1 202 ? -15.138 14.424 32.023 1.00 83.81 202 SER A C 1
ATOM 1662 O O . SER A 1 202 ? -14.477 14.771 33.002 1.00 83.81 202 SER A O 1
ATOM 1664 N N . ALA A 1 203 ? -15.377 13.135 31.761 1.00 80.69 203 ALA A N 1
ATOM 1665 C CA . ALA A 1 203 ? -14.833 12.010 32.519 1.00 80.69 203 ALA A CA 1
ATOM 1666 C C . ALA A 1 203 ? -13.399 11.614 32.112 1.00 80.69 203 ALA A C 1
ATOM 1668 O O . ALA A 1 203 ? -12.792 10.780 32.778 1.00 80.69 203 ALA A O 1
ATOM 1669 N N . PHE A 1 204 ? -12.843 12.186 31.037 1.00 77.50 204 PHE A N 1
ATOM 1670 C CA . PHE A 1 204 ? -11.531 11.819 30.489 1.00 77.50 204 PHE A CA 1
ATOM 1671 C C . PHE A 1 204 ? -10.357 12.060 31.465 1.00 77.50 204 PHE A C 1
ATOM 1673 O O . PHE A 1 204 ? -9.363 11.320 31.456 1.00 77.50 204 PHE A O 1
ATOM 1680 N N . THR A 1 205 ? -10.472 13.082 32.322 1.00 77.56 205 THR A N 1
ATOM 1681 C CA . THR A 1 205 ? -9.401 13.567 33.214 1.00 77.56 205 THR A CA 1
ATOM 1682 C C . THR A 1 205 ? -9.579 13.207 34.693 1.00 77.56 205 THR A C 1
ATOM 1684 O O . THR A 1 205 ? -8.657 13.433 35.473 1.00 77.56 205 THR A O 1
ATOM 1687 N N . LYS A 1 206 ? -10.723 12.646 35.107 1.00 74.75 206 LYS A N 1
ATOM 1688 C CA . LYS A 1 206 ? -11.031 12.387 36.527 1.00 74.75 206 LYS A CA 1
ATOM 1689 C C . LYS A 1 206 ? -10.615 10.976 36.958 1.00 74.75 206 LYS A C 1
ATOM 1691 O O . LYS A 1 206 ? -10.898 10.004 36.260 1.00 74.75 206 LYS A O 1
ATOM 1696 N N . LEU A 1 207 ? -9.980 10.872 38.128 1.00 71.69 207 LEU A N 1
ATOM 1697 C CA . LEU A 1 207 ? -9.688 9.614 38.825 1.00 71.69 207 LEU A CA 1
ATOM 1698 C C . LEU A 1 207 ? -10.335 9.643 40.224 1.00 71.69 207 LEU A C 1
ATOM 1700 O O . LEU A 1 207 ? -10.174 10.648 40.917 1.00 71.69 207 LEU A O 1
ATOM 1704 N N . PRO A 1 208 ? -11.042 8.579 40.657 1.00 74.94 208 PRO A N 1
ATOM 1705 C CA . PRO A 1 208 ? -11.367 7.362 39.903 1.00 74.94 208 PRO A CA 1
ATOM 1706 C C . PRO A 1 208 ? -12.274 7.660 38.697 1.00 74.94 208 PRO A C 1
ATOM 1708 O O . PRO A 1 208 ? -13.010 8.642 38.708 1.00 74.94 208 PRO A O 1
ATOM 1711 N N . VAL A 1 209 ? -12.181 6.837 37.645 1.00 78.38 209 VAL A N 1
ATOM 1712 C CA . VAL A 1 209 ? -12.896 7.054 36.374 1.00 78.38 209 VAL A CA 1
ATOM 1713 C C . VAL A 1 209 ? -14.408 7.038 36.637 1.00 78.38 209 VAL A C 1
ATOM 1715 O O . VAL A 1 209 ? -14.943 5.974 36.958 1.00 78.38 209 VAL A O 1
ATOM 1718 N N . PRO A 1 210 ? -15.120 8.175 36.517 1.00 85.38 210 PRO A N 1
ATOM 1719 C CA . PRO A 1 210 ? -16.559 8.176 36.717 1.00 85.38 210 PRO A CA 1
ATOM 1720 C C . PRO A 1 210 ? -17.252 7.477 35.539 1.00 85.38 210 PRO A C 1
ATOM 1722 O O . PRO A 1 210 ? -16.725 7.427 34.420 1.00 85.38 210 PRO A O 1
ATOM 1725 N N . ALA A 1 211 ? -18.453 6.947 35.774 1.00 90.94 211 ALA A N 1
ATOM 1726 C CA . ALA A 1 211 ? -19.287 6.453 34.684 1.00 90.94 211 ALA A CA 1
ATOM 1727 C C . ALA A 1 211 ? -19.646 7.602 33.736 1.00 90.94 211 ALA A C 1
ATOM 1729 O O . ALA A 1 211 ? -20.137 8.648 34.156 1.00 90.94 211 ALA A O 1
ATOM 1730 N N . CYS A 1 212 ? -19.404 7.397 32.447 1.00 93.69 212 CYS A N 1
ATOM 1731 C CA . CYS A 1 212 ? -19.843 8.277 31.379 1.00 93.69 212 CYS A CA 1
ATOM 1732 C C . CYS A 1 212 ? -20.471 7.452 30.256 1.00 93.69 212 CYS A C 1
ATOM 1734 O O . CYS A 1 212 ? -20.305 6.236 30.177 1.00 93.69 212 CYS A O 1
ATOM 1736 N N . GLN A 1 213 ? -21.192 8.112 29.354 1.00 94.31 213 GLN A N 1
ATOM 1737 C CA . GLN A 1 213 ? -21.889 7.430 28.261 1.00 94.31 213 GLN A CA 1
ATOM 1738 C C . GLN A 1 213 ? -20.943 6.561 27.420 1.00 94.31 213 GLN A C 1
ATOM 1740 O O . GLN A 1 213 ? -21.299 5.436 27.072 1.00 94.31 213 GLN A O 1
ATOM 1745 N N . HIS A 1 214 ? -19.718 7.028 27.168 1.00 94.06 214 HIS A N 1
ATOM 1746 C CA . HIS A 1 214 ? -18.742 6.339 26.325 1.00 94.06 214 HIS A CA 1
ATOM 1747 C C . HIS A 1 214 ? -18.154 5.080 26.971 1.00 94.06 214 HIS A C 1
ATOM 1749 O O . HIS A 1 214 ? -18.181 4.015 26.353 1.00 94.06 214 HIS A O 1
ATOM 1755 N N . ASN A 1 215 ? -17.634 5.173 28.203 1.00 94.00 215 ASN A N 1
ATOM 1756 C CA . ASN A 1 215 ? -16.985 4.026 28.846 1.00 94.00 215 ASN A CA 1
ATOM 1757 C C . ASN A 1 215 ? -17.996 2.951 29.258 1.00 94.00 215 ASN A C 1
ATOM 1759 O O . ASN A 1 215 ? -17.703 1.766 29.115 1.00 94.00 215 ASN A O 1
ATOM 1763 N N . VAL A 1 216 ? -19.203 3.351 29.671 1.00 95.00 216 VAL A N 1
ATOM 1764 C CA . VAL A 1 216 ? -20.307 2.430 29.943 1.00 95.00 216 VAL A CA 1
ATOM 1765 C C . VAL A 1 216 ? -20.720 1.734 28.648 1.00 95.00 216 VAL A C 1
ATOM 1767 O O . VAL A 1 216 ? -20.737 0.509 28.615 1.00 95.00 216 VAL A O 1
ATOM 1770 N N . LYS A 1 217 ? -20.937 2.454 27.537 1.00 94.81 217 LYS A N 1
ATOM 1771 C CA . LYS A 1 217 ? -21.240 1.811 26.243 1.00 94.81 217 LYS A CA 1
ATOM 1772 C C . LYS A 1 217 ? -20.146 0.835 25.819 1.00 94.81 217 LYS A C 1
ATOM 1774 O O . LYS A 1 217 ? -20.452 -0.273 25.389 1.00 94.81 217 LYS A O 1
ATOM 1779 N N . GLN A 1 218 ? -18.877 1.227 25.938 1.00 93.50 218 GLN A N 1
ATOM 1780 C CA . GLN A 1 218 ? -17.748 0.364 25.590 1.00 93.50 218 GLN A CA 1
ATOM 1781 C C . GLN A 1 218 ? -17.721 -0.911 26.439 1.00 93.50 218 GLN A C 1
ATOM 1783 O O . GLN A 1 218 ? -17.505 -1.992 25.897 1.00 93.50 218 GLN A O 1
ATOM 1788 N N . PHE A 1 219 ? -17.963 -0.791 27.744 1.00 95.94 219 PHE A N 1
ATOM 1789 C CA . PHE A 1 219 ? -17.993 -1.925 28.659 1.00 95.94 219 PHE A CA 1
ATOM 1790 C C . PHE A 1 219 ? -19.178 -2.860 28.376 1.00 95.94 219 PHE A C 1
ATOM 1792 O O . PHE A 1 219 ? -18.986 -4.059 28.191 1.00 95.94 219 PHE A O 1
ATOM 1799 N N . PHE A 1 220 ? -20.391 -2.315 28.251 1.00 95.94 220 PHE A N 1
ATOM 1800 C CA . PHE A 1 220 ? -21.605 -3.101 28.013 1.00 95.94 220 PHE A CA 1
ATOM 1801 C C . PHE A 1 220 ? -21.647 -3.745 26.622 1.00 95.94 220 PHE A C 1
ATOM 1803 O O . PHE A 1 220 ? -22.269 -4.788 26.466 1.00 95.94 220 PHE A O 1
ATOM 1810 N N . LYS A 1 221 ? -20.930 -3.215 25.620 1.00 94.56 221 LYS A N 1
ATOM 1811 C CA . LYS A 1 221 ? -20.698 -3.933 24.351 1.00 94.56 221 LYS A CA 1
ATOM 1812 C C . LYS A 1 221 ? -19.957 -5.263 24.542 1.00 94.56 221 LYS A C 1
ATOM 1814 O O . LYS A 1 221 ? -20.120 -6.164 23.722 1.00 94.56 221 LYS A O 1
ATOM 1819 N N . GLY A 1 222 ? -19.195 -5.409 25.629 1.00 94.44 222 GLY A N 1
ATOM 1820 C CA . GLY A 1 222 ? -18.550 -6.663 26.023 1.00 94.44 222 GLY A CA 1
ATOM 1821 C C . GLY A 1 222 ? -19.532 -7.807 26.300 1.00 94.44 222 GLY A C 1
ATOM 1822 O O . GLY A 1 222 ? -19.131 -8.966 26.213 1.00 94.44 222 GLY A O 1
ATOM 1823 N N . SER A 1 223 ? -20.820 -7.523 26.537 1.00 95.81 223 SER A N 1
ATOM 1824 C CA . SER A 1 223 ? -21.856 -8.559 26.672 1.00 95.81 223 SER A CA 1
ATOM 1825 C C . SER A 1 223 ? -22.010 -9.409 25.402 1.00 95.81 223 SER A C 1
ATOM 1827 O O . SER A 1 223 ? -22.454 -10.555 25.460 1.00 95.81 223 SER A O 1
ATOM 1829 N N . GLY A 1 224 ? -21.639 -8.862 24.237 1.00 94.56 224 GLY A N 1
ATOM 1830 C CA . GLY A 1 224 ? -21.912 -9.448 22.924 1.00 94.56 224 GLY A CA 1
ATOM 1831 C C . GLY A 1 224 ? -23.364 -9.278 22.460 1.00 94.56 224 GLY A C 1
ATOM 1832 O O . GLY A 1 224 ? -23.666 -9.607 21.317 1.00 94.56 224 GLY A O 1
ATOM 1833 N N . VAL A 1 225 ? -24.242 -8.737 23.309 1.00 92.69 225 VAL A N 1
ATOM 1834 C CA . VAL A 1 225 ? -25.656 -8.471 23.023 1.00 92.69 225 VAL A CA 1
ATOM 1835 C C . VAL A 1 225 ? -25.972 -7.053 23.498 1.00 92.69 225 VAL A C 1
ATOM 1837 O O . VAL A 1 225 ? -26.279 -6.829 24.663 1.00 92.69 225 VAL A O 1
ATOM 1840 N N . PHE A 1 226 ? -25.861 -6.074 22.600 1.00 94.50 226 PHE A N 1
ATOM 1841 C CA . PHE A 1 226 ? -26.168 -4.669 22.892 1.00 94.50 226 PHE A CA 1
ATOM 1842 C C . PHE A 1 226 ? -27.460 -4.261 22.171 1.00 94.50 226 PHE A C 1
ATOM 1844 O O . PHE A 1 226 ? -27.424 -3.546 21.173 1.00 94.50 226 PHE A O 1
ATOM 1851 N N . SER A 1 227 ? -28.592 -4.792 22.644 1.00 96.19 227 SER A N 1
ATOM 1852 C CA . SER A 1 227 ? -29.932 -4.540 22.091 1.00 96.19 227 SER A CA 1
ATOM 1853 C C . SER A 1 227 ? -30.785 -3.654 23.007 1.00 96.19 227 SER A C 1
ATOM 1855 O O . SER A 1 227 ? -30.428 -3.396 24.162 1.00 96.19 227 SER A O 1
ATOM 1857 N N . MET A 1 228 ? -31.940 -3.200 22.511 1.00 96.56 228 MET A N 1
ATOM 1858 C CA . MET A 1 228 ? -32.892 -2.420 23.307 1.00 96.56 228 MET A CA 1
ATOM 1859 C C . MET A 1 228 ? -33.414 -3.223 24.511 1.00 96.56 228 MET A C 1
ATOM 1861 O O . MET A 1 228 ? -33.495 -2.692 25.619 1.00 96.56 228 MET A O 1
ATOM 1865 N N . GLU A 1 229 ? -33.738 -4.503 24.320 1.00 97.31 229 GLU A N 1
ATOM 1866 C CA . GLU A 1 229 ? -34.223 -5.406 25.371 1.00 97.31 229 GLU A CA 1
ATOM 1867 C C . GLU A 1 229 ? -33.167 -5.589 26.459 1.00 97.31 229 GLU A C 1
ATOM 1869 O O . GLU A 1 229 ? -33.477 -5.491 27.647 1.00 97.31 229 GLU A O 1
ATOM 1874 N N . PHE A 1 230 ? -31.910 -5.779 26.053 1.00 97.25 230 PHE A N 1
ATOM 1875 C CA . PHE A 1 230 ? -30.778 -5.861 26.967 1.00 97.25 230 PHE A CA 1
ATOM 1876 C C . PHE A 1 230 ? -30.644 -4.586 27.812 1.00 97.25 230 PHE A C 1
ATOM 1878 O O . PHE A 1 230 ? -30.606 -4.656 29.041 1.00 97.25 230 PHE A O 1
ATOM 1885 N N . LEU A 1 231 ? -30.663 -3.405 27.182 1.00 97.12 231 LEU A N 1
ATOM 1886 C CA . LEU A 1 231 ? -30.582 -2.134 27.909 1.00 97.12 231 LEU A CA 1
ATOM 1887 C C . LEU A 1 231 ? -31.787 -1.894 28.823 1.00 97.12 231 LEU A C 1
ATOM 1889 O O . LEU A 1 231 ? -31.633 -1.294 29.885 1.00 97.12 231 LEU A O 1
ATOM 1893 N N . LYS A 1 232 ? -32.984 -2.359 28.450 1.00 97.31 232 LYS A N 1
ATOM 1894 C CA . LYS A 1 232 ? -34.175 -2.289 29.307 1.00 97.31 232 LYS A CA 1
ATOM 1895 C C . LYS A 1 232 ? -33.990 -3.114 30.582 1.00 97.31 232 LYS A C 1
ATOM 1897 O O . LYS A 1 232 ? -34.304 -2.623 31.669 1.00 97.31 232 LYS A O 1
ATOM 1902 N N . LEU A 1 233 ? -33.475 -4.339 30.451 1.00 97.38 233 LEU A N 1
ATOM 1903 C CA . LEU A 1 233 ? -33.179 -5.220 31.583 1.00 97.38 233 LEU A CA 1
ATOM 1904 C C . LEU A 1 233 ? -32.114 -4.606 32.490 1.00 97.38 233 LEU A C 1
ATOM 1906 O O . LEU A 1 233 ? -32.335 -4.492 33.695 1.00 97.38 233 LEU A O 1
ATOM 1910 N N . GLU A 1 234 ? -31.012 -4.128 31.914 1.00 97.31 234 GLU A N 1
ATOM 1911 C CA . GLU A 1 234 ? -29.941 -3.491 32.678 1.00 97.31 234 GLU A CA 1
ATOM 1912 C C . GLU A 1 234 ? -30.422 -2.202 33.363 1.00 97.31 234 GLU A C 1
ATOM 1914 O O . GLU A 1 234 ? -30.223 -2.039 34.563 1.00 97.31 234 GLU A O 1
ATOM 1919 N N . LYS A 1 235 ? -31.181 -1.324 32.693 1.00 96.94 235 LYS A N 1
ATOM 1920 C CA . LYS A 1 235 ? -31.788 -0.148 33.351 1.00 96.94 235 LYS A CA 1
ATOM 1921 C C . LYS A 1 235 ? -32.657 -0.544 34.547 1.00 96.94 235 LYS A C 1
ATOM 1923 O O . LYS A 1 235 ? -32.533 0.046 35.614 1.00 96.94 235 LYS A O 1
ATOM 1928 N N . SER A 1 236 ? -33.510 -1.559 34.405 1.00 97.06 236 SER A N 1
ATOM 1929 C CA . SER A 1 236 ? -34.323 -2.051 35.527 1.00 97.06 236 SER A CA 1
ATOM 1930 C C . SER A 1 236 ? -33.462 -2.617 36.664 1.00 97.06 236 SER A C 1
ATOM 1932 O O . SER A 1 236 ? -33.767 -2.413 37.842 1.00 97.06 236 SER A O 1
ATOM 1934 N N . ARG A 1 237 ? -32.351 -3.282 36.325 1.00 96.81 237 ARG A N 1
ATOM 1935 C CA . ARG A 1 237 ? -31.382 -3.833 37.278 1.00 96.81 237 ARG A CA 1
ATOM 1936 C C . ARG A 1 237 ? -30.743 -2.748 38.146 1.00 96.81 237 ARG A C 1
ATOM 1938 O O . ARG A 1 237 ? -30.606 -2.967 39.349 1.00 96.81 237 ARG A O 1
ATOM 1945 N N . TRP A 1 238 ? -30.424 -1.596 37.553 1.00 97.12 238 TRP A N 1
ATOM 1946 C CA . TRP A 1 238 ? -29.728 -0.468 38.189 1.00 97.12 238 TRP A CA 1
ATOM 1947 C C . TRP A 1 238 ? -30.650 0.612 38.780 1.00 97.12 238 TRP A C 1
ATOM 1949 O O . TRP A 1 238 ? -30.167 1.669 39.176 1.00 97.12 238 TRP A O 1
ATOM 1959 N N . HIS A 1 239 ? -31.960 0.372 38.876 1.00 97.25 239 HIS A N 1
ATOM 1960 C CA . HIS A 1 239 ? -32.881 1.312 39.523 1.00 97.25 239 HIS A CA 1
ATOM 1961 C C . HIS A 1 239 ? -32.579 1.453 41.026 1.00 97.25 239 HIS A C 1
ATOM 1963 O O . HIS A 1 239 ? -32.397 0.448 41.716 1.00 97.25 239 HIS A O 1
ATOM 1969 N N . GLU A 1 240 ? -32.568 2.674 41.564 1.00 97.00 240 GLU A N 1
ATOM 1970 C CA . GLU A 1 240 ? -32.163 2.937 42.956 1.00 97.00 240 GLU A CA 1
ATOM 1971 C C . GLU A 1 240 ? -33.033 2.219 44.006 1.00 97.00 240 GLU A C 1
ATOM 1973 O O . GLU A 1 240 ? -32.516 1.704 45.002 1.00 97.00 240 GLU A O 1
ATOM 1978 N N . ASP A 1 241 ? -34.335 2.071 43.743 1.00 97.38 241 ASP A N 1
ATOM 1979 C CA . ASP A 1 241 ? -35.264 1.350 44.628 1.00 97.38 241 ASP A CA 1
ATOM 1980 C C . ASP A 1 241 ? -34.883 -0.116 44.845 1.00 97.38 241 ASP A C 1
ATOM 1982 O O . ASP A 1 241 ? -35.163 -0.691 45.900 1.00 97.38 241 ASP A O 1
ATOM 1986 N N . ARG A 1 242 ? -34.165 -0.728 43.893 1.00 96.88 242 ARG A N 1
ATOM 1987 C CA . ARG A 1 242 ? -33.696 -2.118 44.011 1.00 96.88 242 ARG A CA 1
ATOM 1988 C C . ARG A 1 242 ? -32.726 -2.298 45.177 1.00 96.88 242 ARG A C 1
ATOM 1990 O O . ARG A 1 242 ? -32.515 -3.441 45.580 1.00 96.88 242 ARG A O 1
ATOM 1997 N N . PHE A 1 243 ? -32.164 -1.214 45.707 1.00 97.06 243 PHE A N 1
ATOM 1998 C CA . PHE A 1 243 ? -31.183 -1.198 46.791 1.00 97.06 243 PHE A CA 1
ATOM 1999 C C . PHE A 1 243 ? -31.781 -0.744 48.134 1.00 97.06 243 PHE A C 1
ATOM 2001 O O . PHE A 1 243 ? -31.044 -0.468 49.077 1.00 97.06 243 PHE A O 1
ATOM 2008 N N . ALA A 1 244 ? -33.113 -0.671 48.265 1.00 96.44 244 ALA A N 1
ATOM 2009 C CA . ALA A 1 244 ? -33.768 -0.312 49.529 1.00 96.44 244 ALA A CA 1
ATOM 2010 C C . ALA A 1 244 ? -33.465 -1.293 50.680 1.00 96.44 244 ALA A C 1
ATOM 2012 O O . ALA A 1 244 ? -33.355 -0.868 51.826 1.00 96.44 244 ALA A O 1
ATOM 2013 N N . SER A 1 245 ? -33.263 -2.578 50.372 1.00 96.75 245 SER A N 1
ATOM 2014 C CA . SER A 1 245 ? -32.965 -3.632 51.351 1.00 96.75 245 SER A CA 1
ATOM 2015 C C . SER A 1 245 ? -31.491 -3.708 51.776 1.00 96.75 245 SER A C 1
ATOM 2017 O O . SER A 1 245 ? -31.128 -4.600 52.537 1.00 96.75 245 SER A O 1
ATOM 2019 N N . CYS A 1 246 ? -30.622 -2.828 51.267 1.00 97.50 246 CYS A N 1
ATOM 2020 C CA . CYS A 1 246 ? -29.220 -2.774 51.682 1.00 97.50 246 CYS A CA 1
ATOM 2021 C C . CYS A 1 246 ? -29.068 -2.180 53.092 1.00 97.50 246 CYS A C 1
ATOM 2023 O O . CYS A 1 246 ? -29.954 -1.465 53.582 1.00 97.50 246 CYS A O 1
ATOM 2025 N N . GLN A 1 247 ? -27.916 -2.453 53.715 1.00 97.62 247 GLN A N 1
ATOM 2026 C CA . GLN A 1 247 ? -27.546 -1.931 55.035 1.00 97.62 247 GLN A CA 1
ATOM 2027 C C . GLN A 1 247 ? -27.668 -0.407 55.068 1.00 97.62 247 GLN A C 1
ATOM 2029 O O . GLN A 1 247 ? -27.262 0.277 54.128 1.00 97.62 247 GLN A O 1
ATOM 2034 N N . GLU A 1 248 ? -28.237 0.124 56.148 1.00 97.88 248 GLU A N 1
ATOM 2035 C CA . GLU A 1 248 ? -28.665 1.523 56.223 1.00 97.88 248 GLU A CA 1
ATOM 2036 C C . GLU A 1 248 ? -27.531 2.522 55.967 1.00 97.88 248 GLU A C 1
ATOM 2038 O O . GLU A 1 248 ? -27.731 3.486 55.231 1.00 97.88 248 GLU A O 1
ATOM 2043 N N . TYR A 1 249 ? -26.323 2.242 56.464 1.00 97.56 249 TYR A N 1
ATOM 2044 C CA . TYR A 1 249 ? -25.158 3.109 56.276 1.00 97.56 249 TYR A CA 1
ATOM 2045 C C . TYR A 1 249 ? -24.561 3.063 54.853 1.00 97.56 249 TYR A C 1
ATOM 2047 O O . TYR A 1 249 ? -23.960 4.043 54.423 1.00 97.56 249 TYR A O 1
ATOM 2055 N N . LEU A 1 250 ? -24.749 1.973 54.092 1.00 97.56 250 LEU A N 1
ATOM 2056 C CA . LEU A 1 250 ? -24.279 1.842 52.696 1.00 97.56 250 LEU A CA 1
ATOM 2057 C C . LEU A 1 250 ? -25.343 2.249 51.669 1.00 97.56 250 LEU A C 1
ATOM 2059 O O . LEU A 1 250 ? -25.025 2.554 50.517 1.00 97.56 250 LEU A O 1
ATOM 2063 N N . ARG A 1 251 ? -26.620 2.248 52.069 1.00 97.38 251 ARG A N 1
ATOM 2064 C CA . ARG A 1 251 ? -27.772 2.488 51.191 1.00 97.38 251 ARG A CA 1
ATOM 2065 C C . ARG A 1 251 ? -27.662 3.793 50.384 1.00 97.38 251 ARG A C 1
ATOM 2067 O O . ARG A 1 251 ? -27.911 3.719 49.179 1.00 97.38 251 ARG A O 1
ATOM 2074 N N . PRO A 1 252 ? -27.276 4.956 50.954 1.00 97.62 252 PRO A N 1
ATOM 2075 C CA . PRO A 1 252 ? -27.157 6.194 50.178 1.00 97.62 252 PRO A CA 1
ATOM 2076 C C . PRO A 1 252 ? -26.093 6.101 49.078 1.00 97.62 252 PRO A C 1
ATOM 2078 O O . PRO A 1 252 ? -26.333 6.506 47.940 1.00 97.62 252 PRO A O 1
ATOM 2081 N N . GLU A 1 253 ? -24.935 5.513 49.389 1.00 96.31 253 GLU A N 1
ATOM 2082 C CA . GLU A 1 253 ? -23.843 5.342 48.430 1.00 96.31 253 GLU A CA 1
ATOM 2083 C C . GLU A 1 253 ? -24.239 4.379 47.305 1.00 96.31 253 GLU A C 1
ATOM 2085 O O . GLU A 1 253 ? -24.031 4.672 46.125 1.00 96.31 253 GLU A O 1
ATOM 2090 N N . PHE A 1 254 ? -24.847 3.242 47.650 1.00 97.31 254 PHE A N 1
ATOM 2091 C CA . PHE A 1 254 ? -25.259 2.238 46.671 1.00 97.31 254 PHE A CA 1
ATOM 2092 C C . PHE A 1 254 ? -26.354 2.766 45.743 1.00 97.31 254 PHE A C 1
ATOM 2094 O O . PHE A 1 254 ? -26.267 2.557 44.534 1.00 97.31 254 PHE A O 1
ATOM 2101 N N . ARG A 1 255 ? -27.333 3.512 46.274 1.00 97.25 255 ARG A N 1
ATOM 2102 C CA . ARG A 1 255 ? -28.353 4.192 45.460 1.00 97.25 255 ARG A CA 1
ATOM 2103 C C . ARG A 1 255 ? -27.735 5.217 44.516 1.00 97.25 255 ARG A C 1
ATOM 2105 O O . ARG A 1 255 ? -28.043 5.197 43.330 1.00 97.25 255 ARG A O 1
ATOM 2112 N N . SER A 1 256 ? -26.806 6.040 45.005 1.00 95.69 256 SER A N 1
ATOM 2113 C CA . SER A 1 256 ? -26.095 7.024 44.179 1.00 95.69 256 SER A CA 1
ATOM 2114 C C . SER A 1 256 ? -25.324 6.363 43.026 1.00 95.69 256 SER A C 1
ATOM 2116 O O . SER A 1 256 ? -25.457 6.761 41.866 1.00 95.69 256 SER A O 1
ATOM 2118 N N . ARG A 1 257 ? -24.579 5.283 43.308 1.00 95.31 257 ARG A N 1
ATOM 2119 C CA . ARG A 1 257 ? -23.842 4.527 42.281 1.00 95.31 257 ARG A CA 1
ATOM 2120 C C . ARG A 1 257 ? -24.778 3.841 41.284 1.00 95.31 257 ARG A C 1
ATOM 2122 O O . ARG A 1 257 ? -24.514 3.895 40.083 1.00 95.31 257 ARG A O 1
ATOM 2129 N N . ALA A 1 258 ? -25.874 3.246 41.747 1.00 96.50 258 ALA A N 1
ATOM 2130 C CA . ALA A 1 258 ? -26.880 2.631 40.884 1.00 96.50 258 ALA A CA 1
ATOM 2131 C C . ALA A 1 258 ? -27.534 3.663 39.955 1.00 96.50 258 ALA A C 1
ATOM 2133 O O . ALA A 1 258 ? -27.543 3.481 38.737 1.00 96.50 258 ALA A O 1
ATOM 2134 N N . ASN A 1 259 ? -27.959 4.798 40.514 1.00 96.00 259 ASN A N 1
ATOM 2135 C CA . ASN A 1 259 ? -28.531 5.903 39.757 1.00 96.00 259 ASN A CA 1
ATOM 2136 C C . ASN A 1 259 ? -27.545 6.452 38.710 1.00 96.00 259 ASN A C 1
ATOM 2138 O O . ASN A 1 259 ? -27.937 6.751 37.584 1.00 96.00 259 ASN A O 1
ATOM 2142 N N . SER A 1 260 ? -26.244 6.502 39.026 1.00 94.69 260 SER A N 1
ATOM 2143 C CA . SER A 1 260 ? -25.223 6.927 38.060 1.00 94.69 260 SER A CA 1
ATOM 2144 C C . SER A 1 260 ? -25.186 6.033 36.810 1.00 94.69 260 SER A C 1
ATOM 2146 O O . SER A 1 260 ? -25.122 6.545 35.694 1.00 94.69 260 SER A O 1
ATOM 2148 N N . LEU A 1 261 ? -25.307 4.708 36.968 1.00 95.94 261 LEU A N 1
ATOM 2149 C CA . LEU A 1 261 ? -25.391 3.772 35.843 1.00 95.94 261 LEU A CA 1
ATOM 2150 C C . LEU A 1 261 ? -26.731 3.897 35.116 1.00 95.94 261 LEU A C 1
ATOM 2152 O O . LEU A 1 261 ? -26.755 3.941 33.887 1.00 95.94 261 LEU A O 1
ATOM 2156 N N . PHE A 1 262 ? -27.835 4.014 35.856 1.00 96.44 262 PHE A N 1
ATOM 2157 C CA . PHE A 1 262 ? -29.175 4.178 35.293 1.00 96.44 262 PHE A CA 1
ATOM 2158 C C . PHE A 1 262 ? -29.275 5.393 34.359 1.00 96.44 262 PHE A C 1
ATOM 2160 O O . PHE A 1 262 ? -29.721 5.262 33.215 1.00 96.44 262 PHE A O 1
ATOM 2167 N N . ILE A 1 263 ? -28.806 6.559 34.819 1.00 95.69 263 ILE A N 1
ATOM 2168 C CA . ILE A 1 263 ? -28.794 7.806 34.043 1.00 95.69 263 ILE A CA 1
ATOM 2169 C C . ILE A 1 263 ? -27.934 7.642 32.789 1.00 95.69 263 ILE A C 1
ATOM 2171 O O . ILE A 1 263 ? -28.344 8.041 31.701 1.00 95.69 263 ILE A O 1
ATOM 2175 N N . VAL A 1 264 ? -26.757 7.025 32.912 1.00 95.69 264 VAL A N 1
ATOM 2176 C CA . VAL A 1 264 ? -25.827 6.855 31.788 1.00 95.69 264 VAL A CA 1
ATOM 2177 C C . VAL A 1 264 ? -26.344 5.860 30.738 1.00 95.69 264 VAL A C 1
ATOM 2179 O O . VAL A 1 264 ? -26.076 6.036 29.549 1.00 95.69 264 VAL A O 1
ATOM 2182 N N . LEU A 1 265 ? -27.108 4.841 31.140 1.00 96.31 265 LEU A N 1
ATOM 2183 C CA . LEU A 1 265 ? -27.737 3.884 30.223 1.00 96.31 265 LEU A CA 1
ATOM 2184 C C . LEU A 1 265 ? -28.965 4.465 29.502 1.00 96.31 265 LEU A C 1
ATOM 2186 O O . LEU A 1 265 ? -29.345 3.966 28.441 1.00 96.31 265 LEU A O 1
ATOM 2190 N N . HIS A 1 266 ? -29.605 5.502 30.054 1.00 96.00 266 HIS A N 1
ATOM 2191 C CA . HIS A 1 266 ? -30.857 6.035 29.519 1.00 96.00 266 HIS A CA 1
ATOM 2192 C C . HIS A 1 266 ? -30.760 6.563 28.071 1.00 96.00 266 HIS A C 1
ATOM 2194 O O . HIS A 1 266 ? -31.582 6.120 27.266 1.00 96.00 266 HIS A O 1
ATOM 2200 N N . PRO A 1 267 ? -29.777 7.409 27.698 1.00 96.12 267 PRO A N 1
ATOM 2201 C CA . PRO A 1 267 ? -29.625 7.910 26.329 1.00 96.12 267 PRO A CA 1
ATOM 2202 C C . PRO A 1 267 ? -29.496 6.798 25.287 1.00 96.12 267 PRO A C 1
ATOM 2204 O O . PRO A 1 267 ? -30.130 6.859 24.241 1.00 96.12 267 PRO A O 1
ATOM 2207 N N . TRP A 1 268 ? -28.737 5.742 25.600 1.00 95.69 268 TRP A N 1
ATOM 2208 C CA . TRP A 1 268 ? -28.540 4.611 24.690 1.00 95.69 268 TRP A CA 1
ATOM 2209 C C . TRP A 1 268 ? -29.822 3.817 24.453 1.00 95.69 268 TRP A C 1
ATOM 2211 O O . TRP A 1 268 ? -30.066 3.344 23.347 1.00 95.69 268 TRP A O 1
ATOM 2221 N N . TYR A 1 269 ? -30.653 3.679 25.485 1.00 96.88 269 TYR A N 1
ATOM 2222 C CA . TYR A 1 269 ? -31.954 3.038 25.345 1.00 96.88 269 TYR A CA 1
ATOM 2223 C C . TYR A 1 269 ? -32.893 3.849 24.442 1.00 96.88 269 TYR A C 1
ATOM 2225 O O . TYR A 1 269 ? -33.536 3.263 23.576 1.00 96.88 269 TYR A O 1
ATOM 2233 N N . GLU A 1 270 ? -32.964 5.175 24.615 1.00 97.31 270 GLU A N 1
ATOM 2234 C CA . GLU A 1 270 ? -33.805 6.014 23.749 1.00 97.31 270 GLU A CA 1
ATOM 2235 C C . GLU A 1 270 ? -33.273 6.054 22.304 1.00 97.31 270 GLU A C 1
ATOM 2237 O O . GLU A 1 270 ? -34.076 5.983 21.379 1.00 97.31 270 GLU A O 1
ATOM 2242 N N . GLU A 1 271 ? -31.949 6.061 22.092 1.00 96.50 271 GLU A N 1
ATOM 2243 C CA . GLU A 1 271 ? -31.348 5.971 20.750 1.00 96.50 271 GLU A CA 1
ATOM 2244 C C . GLU A 1 271 ? -31.757 4.674 20.030 1.00 96.50 271 GLU A C 1
ATOM 2246 O O . GLU A 1 271 ? -32.256 4.725 18.907 1.00 96.50 271 GLU A O 1
ATOM 2251 N N . LEU A 1 272 ? -31.595 3.509 20.673 1.00 95.81 272 LEU A N 1
ATOM 2252 C CA . LEU A 1 272 ? -31.962 2.220 20.066 1.00 95.81 272 LEU A CA 1
ATOM 2253 C C . LEU A 1 272 ? -33.472 2.095 19.826 1.00 95.81 272 LEU A C 1
ATOM 2255 O O . LEU A 1 272 ? -33.899 1.509 18.833 1.00 95.81 272 LEU A O 1
ATOM 2259 N N . LYS A 1 273 ? -34.286 2.653 20.724 1.00 96.94 273 LYS A N 1
ATOM 2260 C CA . LYS A 1 273 ? -35.746 2.684 20.595 1.00 96.94 273 LYS A CA 1
ATOM 2261 C C . LYS A 1 273 ? -36.192 3.541 19.412 1.00 96.94 273 LYS A C 1
ATOM 2263 O O . LYS A 1 273 ? -37.119 3.152 18.706 1.00 96.94 273 LYS A O 1
ATOM 2268 N N . GLU A 1 274 ? -35.543 4.680 19.180 1.00 97.31 274 GLU A N 1
ATOM 2269 C CA . GLU A 1 274 ? -35.837 5.526 18.022 1.00 97.31 274 GLU A CA 1
ATOM 2270 C C . GLU A 1 274 ? -35.387 4.861 16.716 1.00 97.31 274 GLU A C 1
ATOM 2272 O O . GLU A 1 274 ? -36.173 4.780 15.778 1.00 97.31 274 GLU A O 1
ATOM 2277 N N . GLN A 1 275 ? -34.193 4.255 16.689 1.00 96.06 275 GLN A N 1
ATOM 2278 C CA . GLN A 1 275 ? -33.730 3.459 15.543 1.00 96.06 275 GLN A CA 1
ATOM 2279 C C . GLN A 1 275 ? -34.706 2.328 15.186 1.00 96.06 275 GLN A C 1
ATOM 2281 O O . GLN A 1 275 ? -34.977 2.096 14.009 1.00 96.06 275 GLN A O 1
ATOM 2286 N N . GLN A 1 276 ? -35.271 1.642 16.185 1.00 95.94 276 GLN A N 1
ATOM 2287 C CA . GLN A 1 276 ? -36.271 0.600 15.954 1.00 95.94 276 GLN A CA 1
ATOM 2288 C C . GLN A 1 276 ? -37.577 1.163 15.378 1.00 95.94 276 GLN A C 1
ATOM 2290 O O . GLN A 1 276 ? -38.170 0.533 14.506 1.00 95.94 276 GLN A O 1
ATOM 2295 N N . ARG A 1 277 ? -38.025 2.342 15.831 1.00 96.62 277 ARG A N 1
ATOM 2296 C CA . ARG A 1 277 ? -39.210 3.017 15.273 1.00 96.62 277 ARG A CA 1
ATOM 2297 C C . ARG A 1 277 ? -38.994 3.414 13.817 1.00 96.62 277 ARG A C 1
ATOM 2299 O O . ARG A 1 277 ? -39.850 3.115 12.993 1.00 96.62 277 ARG A O 1
ATOM 2306 N N . SER A 1 278 ? -37.846 4.018 13.503 1.00 97.06 278 SER A N 1
ATOM 2307 C CA . SER A 1 278 ? -37.504 4.426 12.136 1.00 97.06 278 SER A CA 1
ATOM 2308 C C . SER A 1 278 ? -37.317 3.246 11.176 1.00 97.06 278 SER A C 1
ATOM 2310 O O . SER A 1 278 ? -37.446 3.421 9.974 1.00 97.06 278 SER A O 1
ATOM 2312 N N . ALA A 1 279 ? -36.992 2.049 11.675 1.00 95.50 279 ALA A N 1
ATOM 2313 C CA . ALA A 1 279 ? -36.857 0.849 10.844 1.00 95.50 279 ALA A CA 1
ATOM 2314 C C . ALA A 1 279 ? -38.204 0.197 10.473 1.00 95.50 279 ALA A C 1
ATOM 2316 O O . ALA A 1 279 ? -38.243 -0.652 9.585 1.00 95.50 279 ALA A O 1
ATOM 2317 N N . VAL A 1 280 ? -39.285 0.543 11.181 1.00 95.44 280 VAL A N 1
ATOM 2318 C CA . VAL A 1 280 ? -40.638 -0.003 10.964 1.00 95.44 280 VAL A CA 1
ATOM 2319 C C . VAL A 1 280 ? -41.512 0.946 10.134 1.00 95.44 280 VAL A C 1
ATOM 2321 O O . VAL A 1 280 ? -42.484 0.492 9.532 1.00 95.44 280 VAL A O 1
ATOM 2324 N N . SER A 1 281 ? -41.181 2.241 10.108 1.00 87.69 281 SER A N 1
ATOM 2325 C CA . SER A 1 281 ? -41.814 3.263 9.260 1.00 87.69 281 SER A CA 1
ATOM 2326 C C . SER A 1 281 ? -41.321 3.204 7.821 1.00 87.69 281 SER A C 1
ATOM 2328 O O . SER A 1 281 ? -42.175 3.280 6.915 1.00 87.69 281 SER A O 1
#

Foldseek 3Di:
DDDDDDDDDDDDDDDDDDDDDDDPVVVVVVVVVVVVVVVVVCVVCVVVDDPVVVVVVVVVVVVVVVVVVVVVVVVVVVVVVCCVCCVPVVVVVVVVVVVVVVVVVVVVVVVVVVVVVVVVVVVVVVVVVVVVVVVVVVVVVVVVVVVVVVVVVVVVVVVVLVVLLVQLVVLVVVLVVCLVCQAPRPDASQRPFDQAPDPPDPQNPDPVRADALRRLVVSVVSVVDLALVVLVVLLVSLALVSNPNYDPVCSVVSSVSSVSSNVSSVVSNVVRVVVVVVVVD